Protein AF-A0AAN7VGV0-F1 (afdb_monomer_lite)

pLDDT: mean 78.46, std 22.69, range [28.05, 97.81]

InterPro domains:
  IPR004279 Perilipin [PF03036] (17-165)

Structure (mmCIF, N/CA/C/O backbone):
data_AF-A0AAN7VGV0-F1
#
_entry.id   AF-A0AAN7VGV0-F1
#
loop_
_atom_site.group_PDB
_atom_site.id
_atom_site.type_symbol
_atom_site.label_atom_id
_atom_site.label_alt_id
_atom_site.label_comp_id
_atom_site.label_asym_id
_atom_site.label_entity_id
_atom_site.label_seq_id
_atom_site.pdbx_PDB_ins_code
_atom_site.Cartn_x
_atom_site.Cartn_y
_atom_site.Cartn_z
_atom_site.occupancy
_atom_site.B_iso_or_equiv
_atom_site.auth_seq_id
_atom_site.auth_comp_id
_atom_site.auth_asym_id
_atom_site.auth_atom_id
_atom_site.pdbx_PDB_model_num
ATOM 1 N N . MET A 1 1 ? -33.207 11.985 0.589 1.00 35.56 1 MET A N 1
ATOM 2 C CA . MET A 1 1 ? -32.739 12.384 1.934 1.00 35.56 1 MET A CA 1
ATOM 3 C C . MET A 1 1 ? -31.250 12.626 1.833 1.00 35.56 1 MET A C 1
ATOM 5 O O . MET A 1 1 ? -30.602 11.900 1.091 1.00 35.56 1 MET A O 1
ATOM 9 N N . SER A 1 2 ? -30.759 13.700 2.443 1.00 29.42 2 SER A N 1
ATOM 10 C CA . SER A 1 2 ? -29.389 14.186 2.244 1.00 29.42 2 SER A CA 1
ATOM 11 C C . SER A 1 2 ? -28.350 13.210 2.789 1.00 29.42 2 SER A C 1
ATOM 13 O O . SER A 1 2 ? -28.625 12.519 3.768 1.00 29.42 2 SER A O 1
ATOM 15 N N . LEU A 1 3 ? -27.162 13.187 2.176 1.00 37.38 3 LEU A N 1
ATOM 16 C CA . LEU A 1 3 ? -26.010 12.500 2.750 1.00 37.38 3 LEU A CA 1
ATOM 17 C C . LEU A 1 3 ? -25.703 13.118 4.115 1.00 37.38 3 LEU A C 1
ATOM 19 O O . LEU A 1 3 ? -25.356 14.295 4.192 1.00 37.38 3 LEU A O 1
ATOM 23 N N . SER A 1 4 ? -25.829 12.323 5.174 1.00 37.31 4 SER A N 1
ATOM 24 C CA . SER A 1 4 ? -25.249 12.667 6.465 1.00 37.31 4 SER A CA 1
ATOM 25 C C . SER A 1 4 ? -23.736 12.570 6.337 1.00 37.31 4 SER A C 1
ATOM 27 O O . SER A 1 4 ? -23.209 11.508 6.005 1.00 37.31 4 SER A O 1
ATOM 29 N N . GLU A 1 5 ? -23.047 13.673 6.607 1.00 29.91 5 GLU A N 1
ATOM 30 C CA . GLU A 1 5 ? -21.602 13.689 6.804 1.00 29.91 5 GLU A CA 1
ATOM 31 C C . GLU A 1 5 ? -21.189 12.558 7.758 1.00 29.91 5 GLU A C 1
ATOM 33 O O . GLU A 1 5 ? -21.685 12.483 8.887 1.00 29.91 5 GLU A O 1
ATOM 38 N N . VAL A 1 6 ? -20.226 11.722 7.350 1.00 37.22 6 VAL A N 1
ATOM 39 C CA . VAL A 1 6 ? -19.399 10.973 8.309 1.00 37.22 6 VAL A CA 1
ATOM 40 C C . VAL A 1 6 ? -18.469 11.992 8.957 1.00 37.22 6 VAL A C 1
ATOM 42 O O . VAL A 1 6 ? -17.300 12.146 8.612 1.00 37.22 6 VAL A O 1
ATOM 45 N N . ASN A 1 7 ? -19.062 12.770 9.854 1.00 29.69 7 ASN A N 1
ATOM 46 C CA . ASN A 1 7 ? -18.394 13.777 10.642 1.00 29.69 7 ASN A CA 1
ATOM 47 C C . ASN A 1 7 ? -17.463 13.065 11.632 1.00 29.69 7 ASN A C 1
ATOM 49 O O . ASN A 1 7 ? -17.918 12.480 12.619 1.00 29.69 7 ASN A O 1
ATOM 53 N N . GLN A 1 8 ? -16.157 13.136 11.372 1.00 39.00 8 GLN A N 1
ATOM 54 C CA . GLN A 1 8 ? -15.101 12.547 12.202 1.00 39.00 8 GLN A CA 1
ATOM 55 C C . GLN A 1 8 ? -14.971 13.210 13.594 1.00 39.00 8 GLN A C 1
ATOM 57 O O . GLN A 1 8 ? -14.111 12.831 14.382 1.00 39.00 8 GLN A O 1
ATOM 62 N N . ASN A 1 9 ? -15.855 14.152 13.950 1.00 34.84 9 ASN A N 1
ATOM 63 C CA . ASN A 1 9 ? -15.815 14.904 15.207 1.00 34.84 9 ASN A CA 1
ATOM 64 C C . ASN A 1 9 ? -16.654 14.270 16.338 1.00 34.84 9 ASN A C 1
ATOM 66 O O . ASN A 1 9 ? -17.030 14.962 17.285 1.00 34.84 9 ASN A O 1
ATOM 70 N N . THR A 1 10 ? -16.961 12.970 16.274 1.00 31.81 10 THR A N 1
ATOM 71 C CA . THR A 1 10 ? -17.494 12.241 17.438 1.00 31.81 10 THR A CA 1
ATOM 72 C C . THR A 1 10 ? -16.333 11.649 18.223 1.00 31.81 10 THR A C 1
ATOM 74 O O . THR A 1 10 ? -15.599 10.818 17.702 1.00 31.81 10 THR A O 1
ATOM 77 N N . THR A 1 11 ? -16.173 12.048 19.486 1.00 42.00 11 THR A N 1
ATOM 78 C CA . THR A 1 11 ? -15.143 11.508 20.383 1.00 42.00 11 THR A CA 1
ATOM 79 C C . THR A 1 11 ? -15.695 10.348 21.227 1.00 42.00 11 THR A C 1
ATOM 81 O O . THR A 1 11 ? -16.389 10.603 22.211 1.00 42.00 11 THR A O 1
ATOM 84 N N . PRO A 1 12 ? -15.348 9.077 20.953 1.00 38.25 12 PRO A N 1
ATOM 85 C CA . PRO A 1 12 ? -15.427 8.006 21.935 1.00 38.25 12 PRO A CA 1
ATOM 86 C C . PRO A 1 12 ? -14.040 7.842 22.570 1.00 38.25 12 PRO A C 1
ATOM 88 O O . PRO A 1 12 ? -13.272 6.954 22.206 1.00 38.25 12 PRO A O 1
ATOM 91 N N . ASN A 1 13 ? -13.708 8.716 23.527 1.00 41.62 13 ASN A N 1
ATOM 92 C CA . ASN A 1 13 ? -12.406 8.751 24.220 1.00 41.62 13 ASN A CA 1
ATOM 93 C C . ASN A 1 13 ? -12.263 7.605 25.255 1.00 41.62 13 ASN A C 1
ATOM 95 O O . ASN A 1 13 ? -11.911 7.814 26.414 1.00 41.62 13 ASN A O 1
ATOM 99 N N . ALA A 1 14 ? -12.688 6.405 24.856 1.00 48.06 14 ALA A N 1
ATOM 100 C CA . ALA A 1 14 ? -12.998 5.271 25.723 1.00 48.06 14 ALA A CA 1
ATOM 101 C C . ALA A 1 14 ? -12.822 3.900 25.021 1.00 48.06 14 ALA A C 1
ATOM 103 O O . ALA A 1 14 ? -13.213 2.860 25.550 1.00 48.06 14 ALA A O 1
ATOM 104 N N . LEU A 1 15 ? -12.226 3.895 23.826 1.00 57.00 15 LEU A N 1
ATOM 105 C CA . LEU A 1 15 ? -11.359 2.812 23.366 1.00 57.00 15 LEU A CA 1
ATOM 106 C C . LEU A 1 15 ? -9.922 3.335 23.436 1.00 57.00 15 LEU A C 1
ATOM 108 O O . LEU A 1 15 ? -9.691 4.525 23.219 1.00 57.00 15 LEU A O 1
ATOM 112 N N . ALA A 1 16 ? -8.957 2.457 23.706 1.00 65.25 16 ALA A N 1
ATOM 113 C CA . ALA A 1 16 ? -7.544 2.788 23.582 1.00 65.25 16 ALA A CA 1
ATOM 114 C C . ALA A 1 16 ? -7.244 3.079 22.103 1.00 65.25 16 ALA A C 1
ATOM 116 O O . ALA A 1 16 ? -7.069 2.153 21.312 1.00 65.25 16 ALA A O 1
ATOM 117 N N . GLN A 1 17 ? -7.253 4.360 21.724 1.00 76.31 17 GLN A N 1
ATOM 118 C CA . GLN A 1 17 ? -6.916 4.768 20.367 1.00 76.31 17 GLN A CA 1
ATOM 119 C C . GLN A 1 17 ? -5.447 4.440 20.107 1.00 76.31 17 GLN A C 1
ATOM 121 O O . GLN A 1 17 ? -4.561 4.890 20.832 1.00 76.31 17 GLN A O 1
ATOM 126 N N . MET A 1 18 ? -5.232 3.596 19.103 1.00 89.25 18 MET A N 1
ATOM 127 C CA . MET A 1 18 ? -3.922 3.124 18.680 1.00 89.25 18 MET A CA 1
ATOM 128 C C . MET A 1 18 ? -3.395 4.053 17.589 1.00 89.25 18 MET A C 1
ATOM 130 O O . MET A 1 18 ? -3.970 4.107 16.499 1.00 89.25 18 MET A O 1
ATOM 134 N N . GLU A 1 19 ? -2.302 4.759 17.874 1.00 92.12 19 GLU A N 1
ATOM 135 C CA . GLU A 1 19 ? -1.630 5.648 16.919 1.00 92.12 19 GLU A CA 1
ATOM 136 C C . GLU A 1 19 ? -1.207 4.871 15.664 1.00 92.12 19 GLU A C 1
ATOM 138 O O . GLU A 1 19 ? -1.327 5.360 14.543 1.00 92.12 19 GLU A O 1
ATOM 143 N N . SER A 1 20 ? -0.785 3.616 15.834 1.00 93.81 20 SER A N 1
ATOM 144 C CA . SER A 1 20 ? -0.383 2.753 14.724 1.00 93.81 20 SER A CA 1
ATOM 145 C C . SER A 1 20 ? -1.522 2.441 13.755 1.00 93.81 20 SER A C 1
ATOM 147 O O . SER A 1 20 ? -1.278 2.339 12.555 1.00 93.81 20 SER A O 1
ATOM 149 N N . VAL A 1 21 ? -2.762 2.317 14.243 1.00 93.56 21 VAL A N 1
ATOM 150 C CA . VAL A 1 21 ? -3.943 2.064 13.403 1.00 93.56 21 VAL A CA 1
ATOM 151 C C . VAL A 1 21 ? -4.325 3.325 12.635 1.00 93.56 21 VAL A C 1
ATOM 153 O O . VAL A 1 21 ? -4.579 3.246 11.433 1.00 93.56 21 VAL A O 1
ATOM 156 N N . ASP A 1 22 ? -4.298 4.482 13.301 1.00 92.69 22 ASP A N 1
ATOM 157 C CA . ASP A 1 22 ? -4.524 5.780 12.662 1.00 92.69 22 ASP A CA 1
ATOM 158 C C . ASP A 1 22 ? -3.494 6.025 11.545 1.00 92.69 22 ASP A C 1
ATOM 160 O O . ASP A 1 22 ? -3.866 6.174 10.377 1.00 92.69 22 ASP A O 1
ATOM 164 N N . ARG A 1 23 ? -2.195 5.921 11.854 1.00 94.44 23 ARG A N 1
ATOM 165 C CA . ARG A 1 23 ? -1.111 6.065 10.870 1.00 94.44 23 ARG A CA 1
ATOM 166 C C . ARG A 1 23 ? -1.197 5.056 9.726 1.00 94.44 23 ARG A C 1
ATOM 168 O O . ARG A 1 23 ? -0.954 5.418 8.578 1.00 94.44 23 ARG A O 1
ATOM 175 N N . PHE A 1 24 ? -1.536 3.798 10.016 1.00 93.88 24 PHE A N 1
ATOM 176 C CA . PHE A 1 24 ? -1.681 2.764 8.990 1.00 93.88 24 PHE A CA 1
ATOM 177 C C . PHE A 1 24 ? -2.860 3.050 8.051 1.00 93.88 24 PHE A C 1
ATOM 179 O O . PHE A 1 24 ? -2.744 2.819 6.848 1.00 93.88 24 PHE A O 1
ATOM 186 N N . SER A 1 25 ? -3.967 3.595 8.567 1.00 93.25 25 SER A N 1
ATOM 187 C CA . SER A 1 25 ? -5.123 3.981 7.748 1.00 93.25 25 SER A CA 1
ATOM 188 C C . SER A 1 25 ? -4.819 5.135 6.783 1.00 93.25 25 SER A C 1
ATOM 190 O O . SER A 1 25 ? -5.339 5.139 5.671 1.00 93.25 25 SER A O 1
ATOM 192 N N . HIS A 1 26 ? -3.904 6.037 7.161 1.00 93.00 26 HIS A N 1
ATOM 193 C CA . HIS A 1 26 ? -3.418 7.151 6.337 1.00 93.00 26 HIS A CA 1
ATOM 194 C C . HIS A 1 26 ? -2.372 6.755 5.271 1.00 93.00 26 HIS A C 1
ATOM 196 O O . HIS A 1 26 ? -1.885 7.617 4.537 1.00 93.00 26 HIS A O 1
ATOM 202 N N . ILE A 1 27 ? -1.997 5.474 5.143 1.00 95.38 27 ILE A N 1
ATOM 203 C CA . ILE A 1 27 ? -1.198 5.021 3.994 1.00 95.38 27 ILE A CA 1
ATOM 204 C C . ILE A 1 27 ? -2.083 5.088 2.737 1.00 95.38 27 ILE A C 1
ATOM 206 O O . ILE A 1 27 ? -3.097 4.390 2.703 1.00 95.38 27 ILE A O 1
ATOM 210 N N . PRO A 1 28 ? -1.704 5.809 1.658 1.00 94.00 28 PRO A N 1
ATOM 211 C CA . PRO A 1 28 ? -2.586 6.021 0.502 1.00 94.00 28 PRO A CA 1
ATOM 212 C C . PRO A 1 28 ? -3.108 4.737 -0.158 1.00 94.00 28 PRO A C 1
ATOM 214 O O . PRO A 1 28 ? -4.226 4.697 -0.667 1.00 94.00 28 PRO A O 1
ATOM 217 N N . ALA A 1 29 ? -2.313 3.662 -0.146 1.00 93.94 29 ALA A N 1
ATOM 218 C CA . ALA A 1 29 ? -2.736 2.352 -0.638 1.00 93.94 29 ALA A CA 1
ATOM 219 C C . ALA A 1 29 ? -3.785 1.678 0.271 1.00 93.94 29 ALA A C 1
ATOM 221 O O . ALA A 1 29 ? -4.692 1.007 -0.225 1.00 93.94 29 ALA A O 1
ATOM 222 N N . VAL A 1 30 ? -3.672 1.858 1.591 1.00 95.69 30 VAL A N 1
ATOM 223 C CA . VAL A 1 30 ? -4.613 1.327 2.587 1.00 95.69 30 VAL A CA 1
ATOM 224 C C . VAL A 1 30 ? -5.911 2.122 2.537 1.00 95.69 30 VAL A C 1
ATOM 226 O O . VAL A 1 30 ? -6.966 1.513 2.387 1.00 95.69 30 VAL A O 1
ATOM 229 N N . GLU A 1 31 ? -5.836 3.454 2.558 1.00 94.62 31 GLU A N 1
ATOM 230 C CA . GLU A 1 31 ? -6.984 4.363 2.462 1.00 94.62 31 GLU A CA 1
ATOM 231 C C . GLU A 1 31 ? -7.862 4.037 1.240 1.00 94.62 31 GLU A C 1
ATOM 233 O O . GLU A 1 31 ? -9.061 3.781 1.373 1.00 94.62 31 GLU A O 1
ATOM 238 N N . GLN A 1 32 ? -7.250 3.930 0.053 1.00 93.94 32 GLN A N 1
ATOM 239 C CA . GLN A 1 32 ? -7.952 3.557 -1.181 1.00 93.94 32 GLN A CA 1
ATOM 240 C C . GLN A 1 32 ? -8.552 2.148 -1.108 1.00 93.94 32 GLN A C 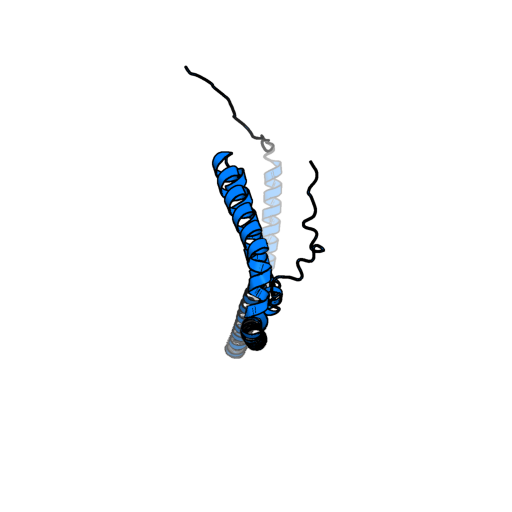1
ATOM 242 O O . GLN A 1 32 ? -9.680 1.933 -1.553 1.00 93.94 32 GLN A O 1
ATOM 247 N N . THR A 1 33 ? -7.836 1.183 -0.524 1.00 94.75 33 THR A N 1
ATOM 248 C CA . THR A 1 33 ? -8.340 -0.192 -0.369 1.00 94.75 33 THR A CA 1
ATOM 249 C C . THR A 1 33 ? -9.548 -0.237 0.567 1.00 94.75 33 THR A C 1
ATOM 251 O O . THR A 1 33 ? -10.535 -0.898 0.248 1.00 94.75 33 THR A O 1
ATOM 254 N N . VAL A 1 34 ? -9.512 0.501 1.681 1.00 95.88 34 VAL A N 1
ATOM 255 C CA . VAL A 1 34 ? -10.638 0.642 2.615 1.00 95.88 34 VAL A CA 1
ATOM 256 C C . VAL A 1 34 ? -11.821 1.319 1.923 1.00 95.88 34 VAL A C 1
ATOM 258 O O . VAL A 1 34 ? -12.931 0.800 1.987 1.00 95.88 34 VAL A O 1
ATOM 261 N N . GLN A 1 35 ? -11.605 2.413 1.188 1.00 95.19 35 GLN A N 1
ATOM 262 C CA . GLN A 1 35 ? -12.668 3.105 0.452 1.00 95.19 35 GLN A CA 1
ATOM 263 C C . GLN A 1 35 ? -13.341 2.200 -0.598 1.00 95.19 35 GLN A C 1
ATOM 265 O O . GLN A 1 35 ? -14.571 2.174 -0.706 1.00 95.19 35 GLN A O 1
ATOM 270 N N . VAL A 1 36 ? -12.554 1.430 -1.357 1.00 96.88 36 VAL A N 1
ATOM 271 C CA . VAL A 1 36 ? -13.063 0.466 -2.345 1.00 96.88 36 VAL A CA 1
ATOM 272 C C . VAL A 1 36 ? -13.812 -0.678 -1.659 1.00 96.88 36 VAL A C 1
ATOM 274 O O . VAL A 1 36 ? -14.914 -1.017 -2.093 1.00 96.88 36 VAL A O 1
ATOM 277 N N . ALA A 1 37 ? -13.268 -1.233 -0.572 1.00 97.06 37 ALA A N 1
ATOM 278 C CA . ALA A 1 37 ? -13.917 -2.287 0.204 1.00 97.06 37 ALA A CA 1
ATOM 279 C C . ALA A 1 37 ? -15.268 -1.822 0.766 1.00 97.06 37 ALA A C 1
ATOM 281 O O . ALA A 1 37 ? -16.270 -2.499 0.547 1.00 97.06 37 ALA A O 1
ATOM 282 N N . THR A 1 38 ? -15.325 -0.636 1.381 1.00 96.06 38 THR A N 1
ATOM 283 C CA . THR A 1 38 ? -16.569 0.000 1.843 1.00 96.06 38 THR A CA 1
ATOM 284 C C . THR A 1 38 ? -17.548 0.197 0.686 1.00 96.06 38 THR A C 1
ATOM 286 O O . THR A 1 38 ? -18.702 -0.199 0.787 1.00 96.06 38 THR A O 1
ATOM 289 N N . THR A 1 39 ? -17.099 0.713 -0.462 1.00 97.12 39 THR A N 1
ATOM 290 C CA . THR A 1 39 ? -17.970 0.927 -1.636 1.00 97.12 39 THR A CA 1
ATOM 291 C C . THR A 1 39 ? -18.575 -0.376 -2.173 1.00 97.12 39 THR A C 1
ATOM 293 O O . THR A 1 39 ? -19.730 -0.399 -2.600 1.00 97.12 39 THR A O 1
ATOM 296 N N . ILE A 1 40 ? -17.806 -1.469 -2.188 1.00 97.81 40 ILE A N 1
ATOM 297 C CA . ILE A 1 40 ? -18.292 -2.795 -2.598 1.00 97.81 40 ILE A CA 1
ATOM 298 C C . ILE A 1 40 ? -19.239 -3.363 -1.536 1.00 97.81 40 ILE A C 1
ATOM 300 O O . ILE A 1 40 ? -20.287 -3.903 -1.881 1.00 97.81 40 ILE A O 1
ATOM 304 N N . TYR A 1 41 ? -18.896 -3.210 -0.259 1.00 96.81 41 TYR A N 1
ATOM 305 C CA . TYR A 1 41 ? -19.695 -3.675 0.866 1.00 96.81 41 TYR A CA 1
ATOM 306 C C . TYR A 1 41 ? -21.073 -2.998 0.918 1.00 96.81 41 TYR A C 1
ATOM 308 O O . TYR A 1 41 ? -22.075 -3.706 0.966 1.00 96.81 41 TYR A O 1
ATOM 316 N N . GLU A 1 42 ? -21.152 -1.669 0.792 1.00 96.44 42 GLU A N 1
ATOM 317 C CA . GLU A 1 42 ? -22.431 -0.943 0.732 1.00 96.44 42 GLU A CA 1
ATOM 318 C C . GLU A 1 42 ? -23.295 -1.431 -0.446 1.00 96.44 42 GLU A C 1
ATOM 320 O O . GLU A 1 42 ? -24.478 -1.710 -0.271 1.00 96.44 42 GLU A O 1
ATOM 325 N N . LYS A 1 43 ? -22.700 -1.670 -1.627 1.00 97.19 43 LYS A N 1
ATOM 326 C CA . LYS A 1 43 ? -23.419 -2.253 -2.779 1.00 97.19 43 LYS A CA 1
ATOM 327 C C . LYS A 1 43 ? -23.957 -3.664 -2.517 1.00 97.19 43 LYS A C 1
ATOM 329 O O . LYS A 1 43 ? -25.010 -4.010 -3.045 1.00 97.19 43 LYS A O 1
ATOM 334 N N . VAL A 1 44 ? -23.239 -4.489 -1.752 1.00 96.25 44 VAL A N 1
ATOM 335 C CA . VAL A 1 44 ? -23.688 -5.839 -1.360 1.00 96.25 44 VAL A CA 1
ATOM 336 C C . VAL A 1 44 ? -24.781 -5.761 -0.292 1.00 96.25 44 VAL A C 1
ATOM 338 O O . VAL A 1 44 ? -25.749 -6.520 -0.350 1.00 96.25 44 VAL A O 1
ATOM 341 N N . LYS A 1 45 ? -24.660 -4.821 0.651 1.00 95.81 45 LYS A N 1
ATOM 342 C CA . LYS A 1 45 ? -25.660 -4.543 1.683 1.00 95.81 45 LYS A CA 1
ATOM 343 C C . LYS A 1 45 ? -26.988 -4.133 1.055 1.00 95.81 45 LYS A C 1
ATOM 345 O O . LYS A 1 45 ? -27.978 -4.846 1.224 1.00 95.81 45 LYS A O 1
ATOM 350 N N . ASP A 1 46 ? -26.970 -3.091 0.230 1.00 95.25 46 ASP A N 1
ATOM 351 C CA . ASP A 1 46 ? -28.151 -2.506 -0.413 1.00 95.25 46 ASP A CA 1
ATOM 352 C C . ASP A 1 46 ? -28.753 -3.358 -1.545 1.00 95.25 46 ASP A C 1
ATOM 354 O O . ASP A 1 46 ? -29.817 -3.019 -2.067 1.00 95.25 46 ASP A O 1
ATOM 358 N N . TYR A 1 47 ? -28.120 -4.474 -1.929 1.00 94.12 47 TYR A N 1
ATOM 359 C CA . TYR A 1 47 ? -28.577 -5.305 -3.046 1.00 94.12 47 TYR A CA 1
ATOM 360 C C . TYR A 1 47 ? -30.013 -5.821 -2.852 1.00 94.12 47 TYR A C 1
ATOM 362 O O . TYR A 1 47 ? -30.841 -5.713 -3.759 1.00 94.12 47 TYR A O 1
ATOM 370 N N . HIS A 1 48 ? -30.333 -6.355 -1.666 1.00 95.19 48 HIS A N 1
ATOM 371 C CA . HIS A 1 48 ? -31.656 -6.875 -1.307 1.00 95.19 48 HIS A CA 1
ATOM 372 C C . HIS A 1 48 ? -32.025 -6.569 0.156 1.00 95.19 48 HIS A C 1
ATOM 374 O O . HIS A 1 48 ? -31.174 -6.426 1.029 1.00 95.19 48 HIS A O 1
ATOM 380 N N . TYR A 1 49 ? -33.328 -6.545 0.464 1.00 96.81 49 TYR A N 1
ATOM 381 C CA . TYR A 1 49 ? -33.824 -6.242 1.816 1.00 96.81 49 TYR A CA 1
ATOM 382 C C . TYR A 1 49 ? -33.249 -7.165 2.908 1.00 96.81 49 TYR A C 1
ATOM 384 O O . TYR A 1 49 ? -32.886 -6.696 3.985 1.00 96.81 49 TYR A O 1
ATOM 392 N N . VAL A 1 50 ? -33.133 -8.469 2.627 1.00 97.25 50 VAL A N 1
ATOM 393 C CA . VAL A 1 50 ? -32.611 -9.451 3.594 1.00 97.25 50 VAL A CA 1
ATOM 394 C C . VAL A 1 50 ? -31.113 -9.255 3.840 1.00 97.25 50 VAL A C 1
ATOM 396 O O . VAL A 1 50 ? -30.691 -9.295 4.993 1.00 97.25 50 VAL A O 1
ATOM 399 N N . THR A 1 51 ? -30.313 -8.996 2.795 1.00 95.88 51 THR A N 1
ATOM 400 C CA . THR A 1 51 ? -28.868 -8.748 2.950 1.00 95.88 51 THR A CA 1
ATOM 401 C C . THR A 1 51 ? -28.622 -7.473 3.741 1.00 95.88 51 THR A C 1
ATOM 403 O O . THR A 1 51 ? -27.830 -7.504 4.681 1.00 95.88 51 THR A O 1
ATOM 406 N N . ASN A 1 52 ? -29.369 -6.405 3.442 1.00 96.88 52 ASN A N 1
ATOM 407 C CA . ASN A 1 52 ? -29.327 -5.159 4.197 1.00 96.88 52 ASN A CA 1
ATOM 408 C C . ASN A 1 52 ? -29.652 -5.400 5.678 1.00 96.88 52 ASN A C 1
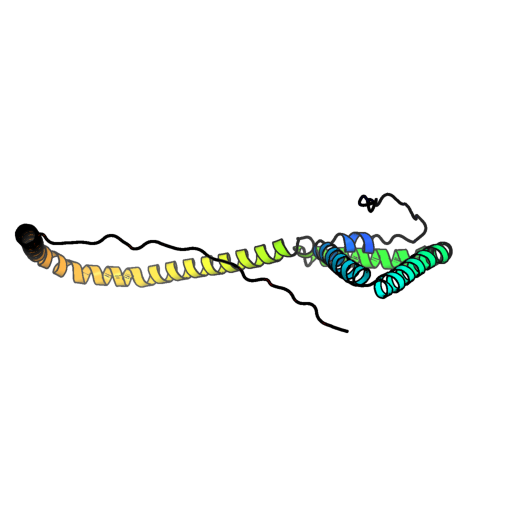ATOM 410 O O . ASN A 1 52 ? -28.838 -5.118 6.552 1.00 96.88 52 ASN A O 1
ATOM 414 N N . TRP A 1 53 ? -30.801 -6.021 5.970 1.00 97.06 53 TRP A N 1
ATOM 415 C CA . TRP A 1 53 ? -31.225 -6.287 7.345 1.00 97.06 53 TRP A CA 1
ATOM 416 C C . TRP A 1 53 ? -30.206 -7.123 8.135 1.00 97.06 53 TRP A C 1
ATOM 418 O O . TRP A 1 53 ? -29.885 -6.781 9.276 1.00 97.06 53 TRP A O 1
ATOM 428 N N . THR A 1 54 ? -29.663 -8.194 7.546 1.00 97.56 54 THR A N 1
ATOM 429 C CA . THR A 1 54 ? -28.660 -9.040 8.211 1.00 97.56 54 THR A CA 1
ATOM 430 C C . THR A 1 54 ? -27.355 -8.286 8.465 1.00 97.56 54 THR A C 1
ATOM 432 O O . THR A 1 54 ? -26.826 -8.354 9.576 1.00 97.56 54 THR A O 1
ATOM 435 N N . LEU A 1 55 ? -26.849 -7.544 7.477 1.00 97.12 55 LEU A N 1
ATOM 436 C CA . LEU A 1 55 ? -25.577 -6.828 7.586 1.00 97.12 55 LEU A CA 1
ATOM 437 C C . LEU A 1 55 ? -25.679 -5.611 8.519 1.00 97.12 55 LEU A C 1
ATOM 439 O O . LEU A 1 55 ? -24.860 -5.492 9.426 1.00 97.12 55 LEU A O 1
ATOM 443 N N . SER A 1 56 ? -26.737 -4.798 8.439 1.00 96.19 56 SER A N 1
ATOM 444 C CA . SER A 1 56 ? -26.983 -3.716 9.409 1.00 96.19 56 SER A CA 1
ATOM 445 C C . SER A 1 56 ? -27.198 -4.226 10.839 1.00 96.19 56 SER A C 1
ATOM 447 O O . SER A 1 56 ? -26.812 -3.563 11.805 1.00 96.19 56 SER A O 1
ATOM 449 N N . THR A 1 57 ? -27.778 -5.419 11.015 1.00 97.62 57 THR A N 1
ATOM 450 C CA . THR A 1 57 ? -27.884 -6.056 12.341 1.00 97.62 57 THR A CA 1
ATOM 451 C C . THR A 1 57 ? -26.506 -6.476 12.868 1.00 97.62 57 THR A C 1
ATOM 453 O O . THR A 1 57 ? -26.226 -6.302 14.058 1.00 97.62 57 THR A O 1
ATOM 456 N N . ALA A 1 58 ? -25.620 -6.975 12.000 1.00 96.81 58 ALA A N 1
ATOM 457 C CA . ALA A 1 58 ? -24.239 -7.295 12.354 1.00 96.81 58 ALA A CA 1
ATOM 458 C C . ALA A 1 58 ? -23.430 -6.030 12.709 1.00 96.81 58 ALA A C 1
ATOM 460 O O . ALA A 1 58 ? -22.841 -5.986 13.788 1.00 96.81 58 ALA A O 1
ATOM 461 N N . GLU A 1 59 ? -23.488 -4.977 11.883 1.00 93.94 59 GLU A N 1
ATOM 462 C CA . GLU A 1 59 ? -22.911 -3.646 12.161 1.00 93.94 59 GLU A CA 1
ATOM 463 C C . GLU A 1 59 ? -23.354 -3.119 13.535 1.00 93.94 59 GLU A C 1
ATOM 465 O O . GLU A 1 59 ? -22.529 -2.798 14.390 1.00 93.94 59 GLU A O 1
ATOM 470 N N . THR A 1 60 ? -24.667 -3.118 13.791 1.00 95.69 60 THR A N 1
ATOM 471 C CA . THR A 1 60 ? -25.252 -2.670 15.066 1.00 95.69 60 THR A CA 1
ATOM 472 C C . THR A 1 60 ? -24.759 -3.506 16.251 1.00 95.69 60 THR A C 1
ATOM 474 O O . THR A 1 60 ? -24.593 -2.989 17.357 1.00 95.69 60 THR A O 1
ATOM 477 N N . THR A 1 61 ? -24.521 -4.804 16.049 1.00 96.50 61 THR A N 1
ATOM 478 C CA . THR A 1 61 ? -24.008 -5.696 17.097 1.00 96.50 61 THR A CA 1
ATOM 479 C C . THR A 1 61 ? -22.544 -5.394 17.417 1.00 96.50 61 THR A C 1
ATOM 481 O O . THR A 1 61 ? -22.185 -5.355 18.592 1.00 96.50 61 THR A O 1
ATOM 484 N N . VAL A 1 62 ? -21.717 -5.108 16.405 1.00 94.94 62 VAL A N 1
ATOM 485 C CA . VAL A 1 62 ? -20.322 -4.670 16.594 1.00 94.94 62 VAL A CA 1
ATOM 486 C C . VAL A 1 62 ? -20.267 -3.324 17.321 1.00 94.94 62 VAL A C 1
ATOM 488 O O . VAL A 1 62 ? -19.540 -3.199 18.305 1.00 94.94 62 VAL A O 1
ATOM 491 N N . GLN A 1 63 ? -21.091 -2.353 16.916 1.00 92.38 63 GLN A N 1
ATOM 492 C CA . GLN A 1 63 ? -21.168 -1.039 17.563 1.00 92.38 63 GLN A CA 1
ATOM 493 C C . GLN A 1 63 ? -21.542 -1.146 19.054 1.00 92.38 63 GLN A C 1
ATOM 495 O O . GLN A 1 63 ? -20.885 -0.560 19.913 1.00 92.38 63 GLN A O 1
ATOM 500 N N . LYS A 1 64 ? -22.528 -1.987 19.393 1.00 93.69 64 LYS A N 1
ATOM 501 C CA . LYS A 1 64 ? -22.896 -2.263 20.793 1.00 93.69 64 LYS A CA 1
ATOM 502 C C . LYS A 1 64 ? -21.811 -3.020 21.560 1.00 93.69 64 LYS A C 1
ATOM 504 O O . LYS A 1 64 ? -21.609 -2.763 22.744 1.00 93.69 64 LYS A O 1
ATOM 509 N N . ALA A 1 65 ? -21.107 -3.950 20.915 1.00 91.00 65 ALA A N 1
ATOM 510 C CA . ALA A 1 65 ? -19.996 -4.662 21.541 1.00 91.00 65 ALA A CA 1
ATOM 511 C C . ALA A 1 65 ? -18.850 -3.704 21.909 1.00 91.00 65 ALA A C 1
ATOM 513 O O . ALA A 1 65 ? -18.291 -3.830 22.998 1.00 91.00 65 ALA A O 1
ATOM 514 N N . ILE A 1 66 ? -18.563 -2.709 21.059 1.00 88.62 66 ILE A N 1
ATOM 515 C CA . ILE A 1 66 ? -17.614 -1.626 21.351 1.00 88.62 66 ILE A CA 1
ATOM 516 C C . ILE A 1 66 ? -18.029 -0.884 22.630 1.00 88.62 66 ILE A C 1
ATOM 518 O O . ILE A 1 66 ? -17.254 -0.863 23.586 1.00 88.62 66 ILE A O 1
ATOM 522 N N . GLU A 1 67 ? -19.264 -0.377 22.692 1.00 86.50 67 GLU A N 1
ATOM 523 C CA . GLU A 1 67 ? -19.804 0.366 23.846 1.00 86.50 67 GLU A CA 1
ATOM 524 C C . GLU A 1 67 ? -19.749 -0.437 25.159 1.00 86.50 67 GLU A C 1
ATOM 526 O O . GLU A 1 67 ? -19.395 0.097 26.210 1.00 86.50 67 GLU A O 1
ATOM 531 N N . ILE A 1 68 ? -20.049 -1.739 25.104 1.00 88.69 68 ILE A N 1
ATOM 532 C CA . ILE A 1 68 ? -19.987 -2.641 26.266 1.00 88.69 68 ILE A CA 1
ATOM 533 C C . ILE A 1 68 ? -18.530 -2.953 26.664 1.00 88.69 68 ILE A C 1
ATOM 535 O O . ILE A 1 68 ? -18.243 -3.165 27.843 1.00 88.69 68 ILE A O 1
ATOM 539 N N . SER A 1 69 ? -17.599 -2.976 25.704 1.00 85.19 69 SER A N 1
ATOM 540 C CA . SER A 1 69 ? -16.182 -3.296 25.935 1.00 85.19 69 SER A CA 1
ATOM 541 C C . SER A 1 69 ? -15.353 -2.129 26.483 1.00 85.19 69 SER A C 1
ATOM 543 O O . SER A 1 69 ? -14.360 -2.371 27.169 1.00 85.19 69 SER A O 1
ATOM 545 N N . THR A 1 70 ? -15.776 -0.881 26.251 1.00 80.62 70 THR A N 1
ATOM 546 C CA . THR A 1 70 ? -15.136 0.354 26.740 1.00 80.62 70 THR A CA 1
ATOM 547 C C . THR A 1 70 ? -14.544 0.270 28.162 1.00 80.62 70 THR A C 1
ATOM 549 O O . THR A 1 70 ? -13.342 0.503 28.311 1.00 80.62 70 THR A O 1
ATOM 552 N N . PRO A 1 71 ? -15.294 -0.102 29.223 1.00 81.44 71 PRO A N 1
ATOM 553 C CA . PRO A 1 71 ? -14.742 -0.154 30.581 1.00 81.44 71 PRO A CA 1
ATOM 554 C C . PRO A 1 71 ? -13.658 -1.229 30.774 1.00 81.44 71 PRO A C 1
ATOM 556 O O . PRO A 1 71 ? -12.840 -1.114 31.686 1.00 81.44 71 PRO A O 1
ATOM 559 N N . VAL A 1 72 ? -13.631 -2.266 29.930 1.00 83.88 72 VAL A N 1
ATOM 560 C CA . VAL A 1 72 ? -12.634 -3.347 29.974 1.00 83.88 72 VAL A CA 1
ATOM 561 C C . VAL A 1 72 ? -11.333 -2.921 29.295 1.00 83.88 72 VAL A C 1
ATOM 563 O O . VAL A 1 72 ? -10.256 -3.269 29.773 1.00 83.88 72 VAL A O 1
ATOM 566 N N . VAL A 1 73 ? -11.404 -2.129 28.222 1.00 83.50 73 VAL A N 1
ATOM 567 C CA . VAL A 1 73 ? -10.222 -1.689 27.458 1.00 83.50 73 VAL A CA 1
ATOM 568 C C . VAL A 1 73 ? -9.256 -0.862 28.315 1.00 83.50 73 VAL A C 1
ATOM 570 O O . VAL A 1 73 ? -8.044 -1.029 28.192 1.00 83.50 73 VAL A O 1
ATOM 573 N N . ASN A 1 74 ? -9.768 -0.092 29.280 1.00 79.06 74 ASN A N 1
ATOM 574 C CA . ASN A 1 74 ? -8.953 0.638 30.261 1.00 79.06 74 ASN A CA 1
ATOM 575 C C . ASN A 1 74 ? -8.053 -0.283 31.116 1.00 79.06 74 ASN A C 1
ATOM 577 O O . ASN A 1 74 ? -6.954 0.112 31.493 1.00 79.06 74 ASN A O 1
ATOM 581 N N . GLN A 1 75 ? -8.460 -1.532 31.386 1.00 87.00 75 GLN A N 1
ATOM 582 C CA . GLN A 1 75 ? -7.625 -2.505 32.116 1.00 87.00 75 GLN A CA 1
ATOM 583 C C . GLN A 1 75 ? -6.449 -3.025 31.269 1.00 87.00 75 GLN A C 1
ATOM 585 O O . GLN A 1 75 ? -5.448 -3.498 31.807 1.00 87.00 75 GLN A O 1
ATOM 590 N N . PHE A 1 76 ? -6.555 -2.933 29.940 1.00 87.88 76 PHE A N 1
ATOM 591 C CA . PHE A 1 76 ? -5.546 -3.392 28.983 1.00 87.88 76 PHE A CA 1
ATOM 592 C C . PHE A 1 76 ? -4.762 -2.248 28.326 1.00 87.88 76 PHE A C 1
ATOM 594 O O . PHE A 1 76 ? -3.896 -2.513 27.495 1.00 87.88 76 PHE A O 1
ATOM 601 N N . GLU A 1 77 ? -4.993 -0.994 28.725 1.00 85.31 77 GLU A N 1
ATOM 602 C CA . GLU A 1 77 ? -4.364 0.195 28.137 1.00 85.31 77 GLU A CA 1
ATOM 603 C C . GLU A 1 77 ? -2.825 0.103 28.120 1.00 85.31 77 GLU A C 1
ATOM 605 O O . GLU A 1 77 ? -2.193 0.389 27.105 1.00 85.31 77 GLU A O 1
ATOM 610 N N . GLY A 1 78 ? -2.210 -0.365 29.213 1.00 88.88 78 GLY A N 1
ATOM 611 C CA . GLY A 1 78 ? -0.756 -0.545 29.312 1.00 88.88 78 GLY A CA 1
ATOM 612 C C . GLY A 1 78 ? -0.187 -1.549 28.293 1.00 88.88 78 GLY A C 1
ATOM 613 O O . GLY A 1 78 ? 0.724 -1.196 27.541 1.00 88.88 78 GLY A O 1
ATOM 614 N N . PRO A 1 79 ? -0.692 -2.799 28.242 1.00 90.19 79 PRO A N 1
ATOM 615 C CA . PRO A 1 79 ? -0.375 -3.750 27.176 1.00 90.19 79 PRO A CA 1
ATOM 616 C C . PRO A 1 79 ? -0.651 -3.225 25.760 1.00 90.19 79 PRO A C 1
ATOM 618 O O . PRO A 1 79 ? 0.218 -3.364 24.901 1.00 90.19 79 PRO A O 1
ATOM 621 N N . ILE A 1 80 ? -1.803 -2.584 25.525 1.00 90.81 80 ILE A N 1
ATOM 622 C CA . ILE A 1 80 ? -2.177 -2.040 24.209 1.00 90.81 80 ILE A CA 1
ATOM 623 C C . ILE A 1 80 ? -1.164 -0.981 23.766 1.00 90.81 80 ILE A C 1
ATOM 625 O O . ILE A 1 80 ? -0.613 -1.108 22.679 1.00 90.81 80 ILE A O 1
ATOM 629 N N . LYS A 1 81 ? -0.806 -0.018 24.627 1.00 90.94 81 LYS A N 1
ATOM 630 C CA . LYS A 1 81 ? 0.205 1.014 24.327 1.00 90.94 81 LYS A CA 1
ATOM 631 C C . LYS A 1 81 ? 1.596 0.449 24.024 1.00 90.94 81 LYS A C 1
ATOM 633 O O . LYS A 1 81 ? 2.322 1.018 23.214 1.00 90.94 81 LYS A O 1
ATOM 638 N N . LYS A 1 82 ? 1.985 -0.679 24.635 1.00 93.88 82 LYS A N 1
ATOM 639 C CA . LYS A 1 82 ? 3.252 -1.359 24.295 1.00 93.88 82 LYS A CA 1
ATOM 640 C C . LYS A 1 82 ? 3.224 -1.979 22.899 1.00 93.88 82 LYS A C 1
ATOM 642 O O . LYS A 1 82 ? 4.231 -1.916 22.199 1.00 93.88 82 LYS A O 1
ATOM 647 N N . VAL A 1 83 ? 2.100 -2.581 22.511 1.00 95.12 83 VAL A N 1
ATOM 648 C CA . VAL A 1 83 ? 1.911 -3.123 21.157 1.00 95.12 83 VAL A CA 1
ATOM 649 C C . VAL A 1 83 ? 1.830 -1.984 20.141 1.00 95.12 83 VAL A C 1
ATOM 651 O O . VAL A 1 83 ? 2.503 -2.046 19.120 1.00 95.12 83 VAL A O 1
ATOM 654 N N . ASP A 1 84 ? 1.095 -0.920 20.455 1.00 94.38 84 ASP A N 1
ATOM 655 C CA . ASP A 1 84 ? 0.948 0.269 19.616 1.00 94.38 84 ASP A CA 1
ATOM 656 C C . ASP A 1 84 ? 2.301 0.933 19.311 1.00 94.38 84 ASP A C 1
ATOM 658 O O . ASP A 1 84 ? 2.659 1.099 18.150 1.00 94.38 84 ASP A O 1
ATOM 662 N N . GLY A 1 85 ? 3.132 1.178 20.332 1.00 94.94 85 GLY A N 1
ATOM 663 C CA . GLY A 1 85 ? 4.483 1.720 20.140 1.00 94.94 85 GLY A CA 1
ATOM 664 C C . GLY A 1 85 ? 5.417 0.807 19.329 1.00 94.94 85 GLY A C 1
ATOM 665 O O . GLY A 1 85 ? 6.256 1.298 18.568 1.00 94.94 85 GLY A O 1
ATOM 666 N N . LEU A 1 86 ? 5.262 -0.520 19.436 1.00 96.12 86 LEU A N 1
ATOM 667 C CA . LEU A 1 86 ? 5.987 -1.478 18.591 1.00 96.12 86 LEU A CA 1
ATOM 668 C C . LEU A 1 86 ? 5.506 -1.420 17.133 1.00 96.12 86 LEU A C 1
ATOM 670 O O . LEU A 1 86 ? 6.330 -1.480 16.222 1.00 96.12 86 LEU A O 1
ATOM 674 N N . LEU A 1 87 ? 4.198 -1.281 16.909 1.00 96.19 87 LEU A N 1
ATOM 675 C CA . LEU A 1 87 ? 3.615 -1.141 15.577 1.00 96.19 87 LEU A CA 1
ATOM 676 C C . LEU A 1 87 ? 4.014 0.193 14.929 1.00 96.19 87 LEU A C 1
ATOM 678 O O . LEU A 1 87 ? 4.442 0.169 13.779 1.00 96.19 87 LEU A O 1
ATOM 682 N N . CYS A 1 88 ? 3.996 1.315 15.659 1.00 95.38 88 CYS A N 1
ATOM 683 C CA . CYS A 1 88 ? 4.537 2.596 15.184 1.00 95.38 88 CYS A CA 1
ATOM 684 C C . CYS A 1 88 ? 6.019 2.476 14.802 1.00 95.38 88 CYS A C 1
ATOM 686 O O . CYS A 1 88 ? 6.395 2.863 13.700 1.00 95.38 88 CYS A O 1
ATOM 688 N N . SER A 1 89 ? 6.843 1.841 15.646 1.00 96.44 89 SER A N 1
ATOM 689 C CA . SER A 1 89 ? 8.268 1.605 15.348 1.00 96.44 89 SER A CA 1
ATOM 690 C C . SER A 1 89 ? 8.474 0.713 14.111 1.00 96.44 89 SER A C 1
ATOM 692 O O . SER A 1 89 ? 9.411 0.907 13.334 1.00 96.44 89 SER A O 1
ATOM 694 N N . GLY A 1 90 ? 7.603 -0.283 13.913 1.00 95.88 90 GLY A N 1
ATOM 695 C CA . GLY A 1 90 ? 7.592 -1.127 12.717 1.00 95.88 90 GLY A CA 1
ATOM 696 C C . GLY A 1 90 ? 7.171 -0.359 11.462 1.00 95.88 90 GLY A C 1
ATOM 697 O O . GLY A 1 90 ? 7.755 -0.556 10.395 1.00 95.88 90 GLY A O 1
ATOM 698 N N . LEU A 1 91 ? 6.210 0.555 11.596 1.00 95.44 91 LEU A N 1
ATOM 699 C CA . LEU A 1 91 ? 5.751 1.431 10.524 1.00 95.44 91 LEU A CA 1
ATOM 700 C C . LEU A 1 91 ? 6.851 2.419 10.112 1.00 95.44 91 LEU A C 1
ATOM 702 O O . LEU A 1 91 ? 7.159 2.513 8.927 1.00 95.44 91 LEU A O 1
ATOM 706 N N . ASP A 1 92 ? 7.537 3.039 11.078 1.00 95.94 92 ASP A N 1
ATOM 707 C CA . ASP A 1 92 ? 8.711 3.896 10.850 1.00 95.94 92 ASP A CA 1
ATOM 708 C C . ASP A 1 92 ? 9.817 3.157 10.079 1.00 95.94 92 ASP A C 1
ATOM 710 O O . ASP A 1 92 ? 10.442 3.710 9.169 1.00 95.94 92 ASP A O 1
ATOM 714 N N . TYR A 1 93 ? 10.052 1.881 10.409 1.00 96.81 93 TYR A N 1
ATOM 715 C CA . TYR A 1 93 ? 11.021 1.045 9.702 1.00 96.81 93 TYR A CA 1
ATOM 716 C C . TYR A 1 93 ? 10.610 0.797 8.243 1.00 96.81 93 TYR A C 1
ATOM 718 O O . TYR A 1 93 ? 11.441 0.934 7.341 1.00 96.81 93 TYR A O 1
ATOM 726 N N . VAL A 1 94 ? 9.339 0.463 7.989 1.00 96.00 94 VAL A N 1
ATOM 727 C CA . VAL A 1 94 ? 8.817 0.272 6.624 1.00 96.00 94 VAL A CA 1
ATOM 728 C C . VAL A 1 94 ? 8.880 1.577 5.832 1.00 96.00 94 VAL A C 1
ATOM 730 O O . VAL A 1 94 ? 9.377 1.572 4.709 1.00 96.00 94 VAL A O 1
ATOM 733 N N . GLU A 1 95 ? 8.476 2.701 6.423 1.00 93.38 95 GLU A N 1
ATOM 734 C CA . GLU A 1 95 ? 8.565 4.031 5.813 1.00 93.38 95 GLU A CA 1
ATOM 735 C C . GLU A 1 95 ? 10.009 4.430 5.462 1.00 93.38 95 GLU A C 1
ATOM 737 O O . GLU A 1 95 ? 10.240 5.040 4.418 1.00 93.38 95 GLU A O 1
ATOM 742 N N . GLN A 1 96 ? 10.992 4.068 6.299 1.00 95.69 96 GLN A N 1
ATOM 743 C CA . GLN A 1 96 ? 12.410 4.326 6.034 1.00 95.69 96 GLN A CA 1
ATOM 744 C C . GLN A 1 96 ? 12.979 3.420 4.928 1.00 95.69 96 GLN A C 1
ATOM 746 O O . GLN A 1 96 ? 13.810 3.867 4.136 1.00 95.69 96 GLN A O 1
ATOM 751 N N . LYS A 1 97 ? 12.596 2.136 4.888 1.00 96.44 97 LYS A N 1
ATOM 752 C CA . LYS A 1 97 ? 13.138 1.164 3.918 1.00 96.44 97 LYS A CA 1
ATOM 753 C C . LYS A 1 97 ? 12.419 1.174 2.572 1.00 96.44 97 LYS A C 1
ATOM 755 O O . LYS A 1 97 ? 13.036 0.842 1.564 1.00 96.44 97 LYS A O 1
ATOM 760 N N . VAL A 1 98 ? 11.142 1.545 2.553 1.00 94.69 98 VAL A N 1
ATOM 761 C CA . VAL A 1 98 ? 10.270 1.539 1.375 1.00 94.69 98 VAL A CA 1
ATOM 762 C C . VAL A 1 98 ? 9.486 2.861 1.335 1.00 94.69 98 VAL A C 1
ATOM 764 O O . VAL A 1 98 ? 8.278 2.874 1.567 1.00 94.69 98 VAL A O 1
ATOM 767 N N . PRO A 1 99 ? 10.136 3.999 1.013 1.00 92.00 99 PRO A N 1
ATOM 768 C CA . PRO A 1 99 ? 9.480 5.312 1.004 1.00 92.00 99 PRO A CA 1
ATOM 769 C C . PRO A 1 99 ? 8.308 5.403 0.011 1.00 92.00 99 PRO A C 1
ATOM 771 O O . PRO A 1 99 ? 7.418 6.232 0.187 1.00 92.00 99 PRO A O 1
ATOM 774 N N . ALA A 1 100 ? 8.255 4.506 -0.982 1.00 92.25 100 ALA A N 1
ATOM 775 C CA . ALA A 1 100 ? 7.125 4.349 -1.896 1.00 92.25 100 ALA A CA 1
ATOM 776 C C . ALA A 1 100 ? 5.786 4.056 -1.186 1.00 92.25 100 ALA A C 1
ATOM 778 O O . ALA A 1 100 ? 4.740 4.331 -1.761 1.00 92.25 100 ALA A O 1
ATOM 779 N N . VAL A 1 101 ? 5.790 3.571 0.067 1.00 93.50 101 VAL A N 1
ATOM 780 C CA . VAL A 1 101 ? 4.562 3.376 0.864 1.00 93.50 101 VAL A CA 1
ATOM 781 C C . VAL A 1 101 ? 3.801 4.686 1.119 1.00 93.50 101 VAL A C 1
ATOM 783 O O . VAL A 1 101 ? 2.594 4.663 1.332 1.00 93.50 101 VAL A O 1
ATOM 786 N N . LYS A 1 102 ? 4.485 5.839 1.060 1.00 92.19 102 LYS A N 1
ATOM 787 C CA . LYS A 1 102 ? 3.884 7.173 1.238 1.00 92.19 102 LYS A CA 1
ATOM 788 C C . LYS A 1 102 ? 3.278 7.751 -0.041 1.00 92.19 102 LYS A C 1
ATOM 790 O O . LYS A 1 102 ? 2.686 8.825 0.002 1.00 92.19 102 LYS A O 1
ATOM 795 N N . LEU A 1 103 ? 3.461 7.084 -1.179 1.00 93.56 103 LEU A N 1
ATOM 796 C CA . LEU A 1 103 ? 2.979 7.550 -2.473 1.00 93.56 103 LEU A CA 1
ATOM 797 C C . LEU A 1 103 ? 1.633 6.887 -2.813 1.00 93.56 103 LEU A C 1
ATOM 799 O O . LEU A 1 103 ? 1.435 5.707 -2.511 1.00 93.56 103 LEU A O 1
ATOM 803 N N . PRO A 1 104 ? 0.709 7.596 -3.486 1.00 93.44 104 PRO A N 1
ATOM 804 C CA . PRO A 1 104 ? -0.479 6.978 -4.065 1.00 93.44 104 PRO A CA 1
ATOM 805 C C . PRO A 1 104 ? -0.105 5.825 -5.019 1.00 93.44 104 PRO A C 1
ATOM 807 O O . PRO A 1 104 ? 0.832 5.981 -5.805 1.00 93.44 104 PRO A O 1
ATOM 810 N N . PRO A 1 105 ? -0.846 4.698 -5.042 1.00 91.25 105 PRO A N 1
ATOM 811 C CA . PRO A 1 105 ? -0.541 3.554 -5.912 1.00 91.25 105 PRO A CA 1
ATOM 812 C C . PRO A 1 105 ? -0.361 3.903 -7.397 1.00 91.25 105 PRO A C 1
ATOM 814 O O . PRO A 1 105 ? 0.529 3.368 -8.057 1.00 91.25 105 PRO A O 1
ATOM 817 N N . GLY A 1 106 ? -1.168 4.836 -7.918 1.00 92.44 106 GLY A N 1
ATOM 818 C CA . GLY A 1 106 ? -1.051 5.317 -9.299 1.00 92.44 106 GLY A CA 1
ATOM 819 C C . GLY A 1 106 ? 0.252 6.074 -9.580 1.00 92.44 106 GLY A C 1
ATOM 820 O O . GLY A 1 106 ? 0.814 5.931 -10.663 1.00 92.44 106 GLY A O 1
ATOM 821 N N . GLU A 1 107 ? 0.772 6.811 -8.595 1.00 92.62 107 GLU A N 1
ATOM 822 C CA . GLU A 1 107 ? 2.032 7.554 -8.707 1.00 92.62 107 GLU A CA 1
ATOM 823 C C . GLU A 1 107 ? 3.236 6.602 -8.687 1.00 92.62 107 GLU A C 1
ATOM 825 O O . GLU A 1 107 ? 4.134 6.729 -9.515 1.00 92.62 107 GLU A O 1
ATOM 830 N N . VAL A 1 108 ? 3.225 5.576 -7.823 1.00 93.38 108 VAL A N 1
ATOM 831 C CA . VAL A 1 108 ? 4.265 4.526 -7.822 1.00 93.38 108 VAL A CA 1
ATOM 832 C C . VAL A 1 108 ? 4.313 3.798 -9.167 1.00 93.38 108 VAL A C 1
ATOM 834 O O . VAL A 1 108 ? 5.392 3.588 -9.726 1.00 93.38 108 VAL A O 1
ATOM 837 N N . LEU A 1 109 ? 3.147 3.439 -9.715 1.00 93.62 109 LEU A N 1
ATOM 838 C CA . LEU A 1 109 ? 3.048 2.787 -11.021 1.00 93.62 109 LEU A CA 1
ATOM 839 C C . LEU A 1 109 ? 3.569 3.693 -12.148 1.00 93.62 109 LEU A C 1
ATOM 841 O O . LEU A 1 109 ? 4.321 3.230 -13.008 1.00 93.62 109 LEU A O 1
ATOM 845 N N . PHE A 1 110 ? 3.209 4.980 -12.123 1.00 93.38 110 PHE A N 1
ATOM 846 C CA . PHE A 1 110 ? 3.680 5.967 -13.090 1.00 93.38 110 PHE A CA 1
ATOM 847 C C . PHE A 1 110 ? 5.201 6.151 -13.025 1.00 93.38 110 PHE A C 1
ATOM 849 O O . PHE A 1 110 ? 5.858 6.041 -14.059 1.00 93.38 110 PHE A O 1
ATOM 856 N N . GLN A 1 111 ? 5.775 6.337 -11.831 1.00 92.06 111 GLN A N 1
ATOM 857 C CA . GLN A 1 111 ? 7.223 6.479 -11.640 1.00 92.06 111 GLN A CA 1
ATOM 858 C C . GLN A 1 111 ? 7.996 5.234 -12.084 1.00 92.06 111 GLN A C 1
ATOM 860 O O . GLN A 1 111 ? 9.050 5.358 -12.709 1.00 92.06 111 GLN A O 1
ATOM 865 N N . MET A 1 112 ? 7.482 4.028 -11.814 1.00 90.19 112 MET A N 1
ATOM 866 C CA . MET A 1 112 ? 8.107 2.788 -12.283 1.00 90.19 112 MET A CA 1
ATOM 867 C C . MET A 1 112 ? 8.094 2.702 -13.816 1.00 90.19 112 MET A C 1
ATOM 869 O O . MET A 1 112 ? 9.104 2.342 -14.426 1.00 90.19 112 MET A O 1
ATOM 873 N N . TYR A 1 113 ? 6.973 3.064 -14.446 1.00 93.56 113 TYR A N 1
ATOM 874 C CA . TYR A 1 113 ? 6.833 3.080 -15.900 1.00 93.56 113 TYR A CA 1
ATOM 875 C C . TYR A 1 113 ? 7.763 4.106 -16.564 1.00 93.56 113 TYR A C 1
ATOM 877 O O . TYR A 1 113 ? 8.510 3.748 -17.478 1.00 93.56 113 TYR A O 1
ATOM 885 N N . THR A 1 114 ? 7.771 5.359 -16.094 1.00 92.00 114 THR A N 1
ATOM 886 C CA . THR A 1 114 ? 8.632 6.418 -16.647 1.00 92.00 114 THR A CA 1
ATOM 887 C C . THR A 1 114 ? 10.105 6.096 -16.449 1.00 92.00 114 THR A C 1
ATOM 889 O O . THR A 1 114 ? 10.831 6.057 -17.438 1.00 92.00 114 THR A O 1
ATOM 892 N N . SER A 1 115 ? 10.524 5.725 -15.235 1.00 91.88 115 SER A N 1
ATOM 893 C CA . SER A 1 115 ? 11.916 5.352 -14.937 1.00 91.88 115 SER A CA 1
ATOM 894 C C . SER A 1 115 ? 12.409 4.196 -15.810 1.00 91.88 115 SER A C 1
ATOM 896 O O . SER A 1 115 ? 13.532 4.234 -16.308 1.00 91.88 115 SER A O 1
ATOM 898 N N . THR A 1 116 ? 11.569 3.182 -16.051 1.00 92.69 116 THR A N 1
ATOM 899 C CA . THR A 1 116 ? 11.924 2.050 -16.926 1.00 92.69 116 THR A CA 1
ATOM 900 C C . THR A 1 116 ? 12.058 2.493 -18.382 1.00 92.69 116 THR A C 1
ATOM 902 O O . THR A 1 116 ? 13.043 2.167 -19.043 1.00 92.69 116 THR A O 1
ATOM 905 N N . LYS A 1 117 ? 11.088 3.265 -18.885 1.00 93.50 117 LYS A N 1
ATOM 906 C CA . LYS A 1 117 ? 11.082 3.790 -20.257 1.00 93.50 117 LYS A CA 1
ATOM 907 C C . LYS A 1 117 ? 12.281 4.718 -20.502 1.00 93.50 117 LYS A C 1
ATOM 909 O O . LYS A 1 117 ? 12.939 4.598 -21.533 1.00 93.50 117 LYS A O 1
ATOM 914 N N . ASP A 1 118 ? 12.595 5.597 -19.555 1.00 93.00 118 ASP A N 1
ATOM 915 C CA . ASP A 1 118 ? 13.707 6.543 -19.653 1.00 93.00 118 ASP A CA 1
ATOM 916 C C . ASP A 1 118 ? 15.065 5.826 -19.531 1.00 93.00 118 ASP A C 1
ATOM 918 O O . ASP A 1 118 ? 15.959 6.110 -20.325 1.00 93.00 118 ASP A O 1
ATOM 922 N N . TYR A 1 119 ? 15.202 4.816 -18.658 1.00 91.94 119 TYR A N 1
ATOM 923 C CA . TYR A 1 119 ? 16.391 3.950 -18.596 1.00 91.94 119 TYR A CA 1
ATOM 924 C C . TYR A 1 119 ? 16.642 3.206 -19.916 1.00 91.94 119 TYR A C 1
ATOM 926 O O . TYR A 1 119 ? 17.771 3.168 -20.409 1.00 91.94 119 TYR A O 1
ATOM 934 N N . VAL A 1 120 ? 15.596 2.625 -20.515 1.00 93.75 120 VAL A N 1
ATOM 935 C CA . VAL A 1 120 ? 15.705 1.958 -21.823 1.00 93.75 120 VAL A CA 1
ATOM 936 C C . VAL A 1 120 ? 16.092 2.962 -22.908 1.00 93.75 120 VAL A C 1
ATOM 938 O O . VAL A 1 120 ? 16.966 2.659 -23.716 1.00 93.75 120 VAL A O 1
ATOM 941 N N . ASN A 1 121 ? 15.511 4.165 -22.905 1.00 92.88 121 ASN A N 1
ATOM 942 C CA . ASN A 1 121 ? 15.829 5.213 -23.873 1.00 92.88 121 ASN A CA 1
ATOM 943 C C . ASN A 1 121 ? 17.280 5.723 -23.743 1.00 92.88 121 ASN A C 1
ATOM 945 O O . ASN A 1 121 ? 17.968 5.852 -24.751 1.00 92.88 121 ASN A O 1
ATOM 949 N N . GLU A 1 122 ? 17.776 5.926 -22.519 1.00 91.69 122 GLU A N 1
ATOM 950 C CA . GLU A 1 122 ? 19.186 6.218 -22.207 1.00 91.69 122 GLU A CA 1
ATOM 951 C C . GLU A 1 122 ? 20.126 5.142 -22.775 1.00 91.69 122 GLU A C 1
ATOM 953 O O . GLU A 1 122 ? 21.063 5.443 -23.520 1.00 91.69 122 GLU A O 1
ATOM 958 N N . LYS A 1 123 ? 19.857 3.862 -22.475 1.00 89.88 123 LYS A N 1
ATOM 959 C CA . LYS A 1 123 ? 20.678 2.742 -22.964 1.00 89.88 123 LYS A CA 1
ATOM 960 C C . LYS A 1 123 ? 20.612 2.586 -24.480 1.00 89.88 123 LYS A C 1
ATOM 962 O O . LYS A 1 123 ? 21.629 2.276 -25.095 1.00 89.88 123 LYS A O 1
ATOM 967 N N . PHE A 1 124 ? 19.453 2.828 -25.083 1.00 93.44 124 PHE A N 1
ATOM 968 C CA . PHE A 1 124 ? 19.262 2.787 -26.529 1.00 93.44 124 PHE A CA 1
ATOM 969 C C . PHE A 1 124 ? 19.997 3.934 -27.236 1.00 93.44 124 PHE A C 1
ATOM 971 O O . PHE A 1 124 ? 20.693 3.698 -28.222 1.00 93.44 124 PHE A O 1
ATOM 978 N N . HIS A 1 125 ? 19.930 5.153 -26.696 1.00 93.00 125 HIS A N 1
ATOM 979 C CA . HIS A 1 125 ? 20.680 6.301 -27.201 1.00 93.00 125 HIS A CA 1
ATOM 980 C C . HIS A 1 125 ? 22.196 6.067 -27.120 1.00 93.00 125 HIS A C 1
ATOM 982 O O . HIS A 1 125 ? 22.898 6.251 -28.115 1.00 93.00 125 HIS A O 1
ATOM 988 N N . LEU A 1 126 ? 22.692 5.568 -25.980 1.00 90.31 126 LEU A N 1
ATOM 989 C CA . LEU A 1 126 ? 24.097 5.189 -25.805 1.00 90.31 126 LEU A CA 1
ATOM 990 C C . LEU A 1 126 ? 24.528 4.091 -26.792 1.00 90.31 126 LEU A C 1
ATOM 992 O O . LEU A 1 126 ? 25.615 4.173 -27.366 1.00 90.31 126 LEU A O 1
ATOM 996 N N . ALA A 1 127 ? 23.682 3.083 -27.029 1.00 90.88 127 ALA A N 1
ATOM 997 C CA . ALA A 1 127 ? 23.949 2.031 -28.008 1.00 90.88 127 ALA A CA 1
ATOM 998 C C . ALA A 1 127 ? 24.013 2.578 -29.446 1.00 90.88 127 ALA A C 1
ATOM 1000 O O . ALA A 1 127 ? 24.913 2.200 -30.192 1.00 90.88 127 ALA A O 1
ATOM 1001 N N . ILE A 1 128 ? 23.120 3.503 -29.822 1.00 92.44 128 ILE A N 1
ATOM 1002 C CA . ILE A 1 128 ? 23.147 4.171 -31.135 1.00 92.44 128 ILE A CA 1
ATOM 1003 C C . ILE A 1 128 ? 24.400 5.034 -31.298 1.00 92.44 128 ILE A C 1
ATOM 1005 O O . ILE A 1 128 ? 25.026 4.975 -32.354 1.00 92.44 128 ILE A O 1
ATOM 1009 N N . GLN A 1 129 ? 24.781 5.820 -30.285 1.00 91.94 129 GLN A N 1
ATOM 1010 C CA . GLN A 1 129 ? 26.004 6.627 -30.340 1.00 91.94 129 GLN A CA 1
ATOM 1011 C C . GLN A 1 129 ? 27.243 5.735 -30.470 1.00 91.94 129 GLN A C 1
ATOM 1013 O O . GLN A 1 129 ? 28.013 5.911 -31.404 1.00 91.94 129 GLN A O 1
ATOM 1018 N N . THR A 1 130 ? 27.358 4.696 -29.638 1.00 90.94 130 THR A N 1
ATOM 1019 C CA . THR A 1 130 ? 28.471 3.732 -29.708 1.00 90.94 130 THR A CA 1
ATOM 1020 C C . THR A 1 130 ? 28.540 3.041 -31.075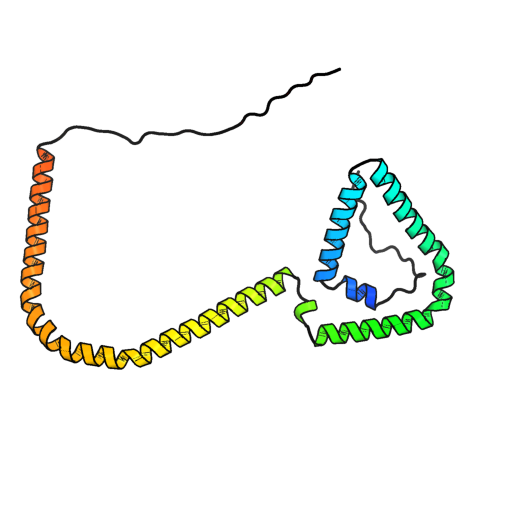 1.00 90.94 130 THR A C 1
ATOM 1022 O O . THR A 1 130 ? 29.618 2.895 -31.645 1.00 90.94 130 THR A O 1
ATOM 1025 N N . ALA A 1 131 ? 27.394 2.630 -31.630 1.00 90.19 131 ALA A N 1
ATOM 1026 C CA . ALA A 1 131 ? 27.334 2.029 -32.959 1.00 90.19 131 ALA A CA 1
ATOM 1027 C C . ALA A 1 131 ? 27.748 3.022 -34.054 1.00 90.19 131 ALA A C 1
ATOM 1029 O O . ALA A 1 131 ? 28.497 2.641 -34.951 1.00 90.19 131 ALA A O 1
ATOM 1030 N N . ARG A 1 132 ? 27.316 4.291 -33.967 1.00 92.50 132 ARG A N 1
ATOM 1031 C CA . ARG A 1 132 ? 27.759 5.357 -34.876 1.00 92.50 132 ARG A CA 1
ATOM 1032 C C . ARG A 1 132 ? 29.268 5.539 -34.790 1.00 92.50 132 ARG A C 1
ATOM 1034 O O . ARG A 1 132 ? 29.917 5.402 -35.814 1.00 92.50 132 ARG A O 1
ATOM 1041 N N . ASP A 1 133 ? 29.825 5.755 -33.603 1.00 92.75 133 ASP A N 1
ATOM 1042 C CA . ASP A 1 133 ? 31.254 6.038 -33.415 1.00 92.75 133 ASP A CA 1
ATOM 1043 C C . ASP A 1 133 ? 32.156 4.891 -33.914 1.00 92.75 133 ASP A C 1
ATOM 1045 O O . ASP A 1 133 ? 33.253 5.133 -34.416 1.00 92.75 133 ASP A O 1
ATOM 1049 N N . VAL A 1 134 ? 31.686 3.638 -33.841 1.00 92.31 134 VAL A N 1
ATOM 1050 C CA . VAL A 1 134 ? 32.383 2.468 -34.410 1.00 92.31 134 VAL A CA 1
ATOM 1051 C C . VAL A 1 134 ? 32.236 2.378 -35.936 1.00 92.31 134 VAL A C 1
ATOM 1053 O O . VAL A 1 134 ? 33.166 1.933 -36.609 1.00 92.31 134 VAL A O 1
ATOM 1056 N N . MET A 1 135 ? 31.096 2.785 -36.505 1.00 91.12 135 MET A N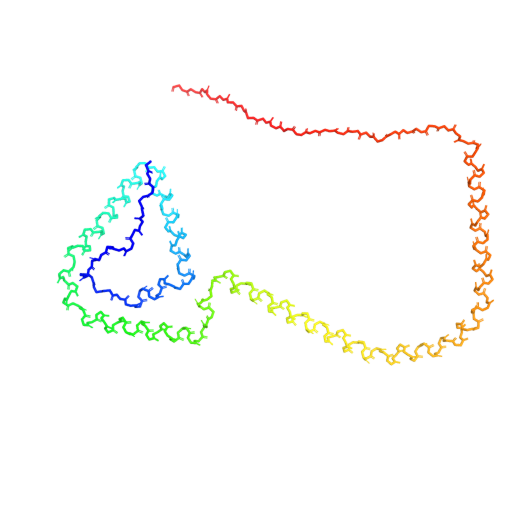 1
ATOM 1057 C CA . MET A 1 135 ? 30.851 2.708 -37.953 1.00 91.12 135 MET A CA 1
ATOM 1058 C C . MET A 1 135 ? 31.358 3.935 -38.728 1.00 91.12 135 MET A C 1
ATOM 1060 O O . MET A 1 135 ? 31.717 3.800 -39.896 1.00 91.12 135 MET A O 1
ATOM 1064 N N . GLU A 1 136 ? 31.435 5.107 -38.093 1.00 94.56 136 GLU A N 1
ATOM 1065 C CA . GLU A 1 136 ? 31.841 6.392 -38.681 1.00 94.56 136 GLU A CA 1
ATOM 1066 C C . GLU A 1 136 ? 33.179 6.296 -39.450 1.00 94.56 136 GLU A C 1
ATOM 1068 O O . GLU A 1 136 ? 33.215 6.720 -40.609 1.00 94.56 136 GLU A O 1
ATOM 1073 N N . PRO A 1 137 ? 34.256 5.663 -38.925 1.00 90.50 137 PRO A N 1
ATOM 1074 C CA . PRO A 1 137 ? 35.522 5.548 -39.654 1.00 90.50 137 PRO A CA 1
ATOM 1075 C C . PRO A 1 137 ? 35.411 4.653 -40.895 1.00 90.50 137 PRO A C 1
ATOM 1077 O O . PRO A 1 137 ? 36.038 4.929 -41.917 1.00 90.50 137 PRO A O 1
ATOM 1080 N N . ALA A 1 138 ? 34.595 3.594 -40.833 1.00 88.94 138 ALA A N 1
ATOM 1081 C CA . ALA A 1 138 ? 34.358 2.701 -41.965 1.00 88.94 138 ALA A CA 1
ATOM 1082 C C . ALA A 1 138 ? 33.520 3.386 -43.060 1.00 88.94 138 ALA A C 1
ATOM 1084 O O . ALA A 1 138 ? 33.810 3.231 -44.246 1.00 88.94 138 ALA A O 1
ATOM 1085 N N . VAL A 1 139 ? 32.530 4.195 -42.666 1.00 91.12 139 VAL A N 1
ATOM 1086 C CA . VAL A 1 139 ? 31.729 5.021 -43.583 1.00 91.12 139 VAL A CA 1
ATOM 1087 C C . VAL A 1 139 ? 32.598 6.093 -44.249 1.00 91.12 139 VAL A C 1
ATOM 1089 O O . VAL A 1 139 ? 32.559 6.224 -45.471 1.00 91.12 139 VAL A O 1
ATOM 1092 N N . GLN A 1 140 ? 33.438 6.808 -43.494 1.00 90.06 140 GLN A N 1
ATOM 1093 C CA . GLN A 1 140 ? 34.356 7.809 -44.053 1.00 90.06 140 GLN A CA 1
ATOM 1094 C C . GLN A 1 140 ? 35.398 7.188 -45.000 1.00 90.06 140 GLN A C 1
ATOM 1096 O O . GLN A 1 140 ? 35.673 7.752 -46.061 1.00 90.06 140 GLN A O 1
ATOM 1101 N N . ALA A 1 141 ? 35.938 6.009 -44.672 1.00 89.44 141 ALA A N 1
ATOM 1102 C CA . ALA A 1 141 ? 36.844 5.281 -45.560 1.00 89.44 141 ALA A CA 1
ATOM 1103 C C . ALA A 1 141 ? 36.156 4.861 -46.873 1.00 89.44 141 ALA A C 1
ATOM 1105 O O . ALA A 1 141 ? 36.726 5.035 -47.951 1.00 89.44 141 ALA A O 1
ATOM 1106 N N . ALA A 1 142 ? 34.914 4.367 -46.805 1.00 87.00 142 ALA A N 1
ATOM 1107 C CA . ALA A 1 142 ? 34.128 4.026 -47.990 1.00 87.00 142 ALA A CA 1
ATOM 1108 C C . ALA A 1 142 ? 33.808 5.261 -48.855 1.00 87.00 142 ALA A C 1
ATOM 1110 O O . ALA A 1 142 ? 33.912 5.194 -50.082 1.00 87.00 142 ALA A O 1
ATOM 1111 N N . LEU A 1 143 ? 33.480 6.400 -48.232 1.00 89.81 143 LEU A N 1
ATOM 1112 C CA . LEU A 1 143 ? 33.234 7.662 -48.934 1.00 89.81 143 LEU A CA 1
ATOM 1113 C C . LEU A 1 143 ? 34.467 8.139 -49.713 1.00 89.81 143 LEU A C 1
ATOM 1115 O O . LEU A 1 143 ? 34.328 8.450 -50.891 1.00 89.81 143 LEU A O 1
ATOM 1119 N N . GLN A 1 144 ? 35.670 8.113 -49.125 1.00 86.56 144 GLN A N 1
ATOM 1120 C CA . GLN A 1 144 ? 36.889 8.541 -49.832 1.00 86.56 144 GLN A CA 1
ATOM 1121 C C . GLN A 1 144 ? 37.253 7.654 -51.034 1.00 86.56 144 GLN A C 1
ATOM 1123 O O . GLN A 1 144 ? 37.809 8.148 -52.014 1.00 86.56 144 GLN A O 1
ATOM 1128 N N . VAL A 1 145 ? 36.927 6.358 -50.996 1.00 86.69 145 VAL A N 1
ATOM 1129 C CA . VAL A 1 145 ? 37.121 5.452 -52.146 1.00 86.69 145 VAL A CA 1
ATOM 1130 C C . VAL A 1 145 ? 36.085 5.716 -53.248 1.00 86.69 145 VAL A C 1
ATOM 1132 O O . VAL A 1 145 ? 36.389 5.565 -54.431 1.00 86.69 145 VAL A O 1
ATOM 1135 N N . MET A 1 146 ? 34.871 6.131 -52.878 1.00 82.19 146 MET A N 1
ATOM 1136 C CA . MET A 1 146 ? 33.757 6.344 -53.805 1.00 82.19 146 MET A CA 1
ATOM 1137 C C . MET A 1 146 ? 33.710 7.764 -54.401 1.00 82.19 146 MET A C 1
ATOM 1139 O O . MET A 1 146 ? 33.310 7.925 -55.554 1.00 82.19 146 MET A O 1
ATOM 1143 N N . GLU A 1 147 ? 34.153 8.792 -53.671 1.00 88.06 147 GLU A N 1
ATOM 1144 C CA . GLU A 1 147 ? 34.151 10.200 -54.103 1.00 88.06 147 GLU A CA 1
ATOM 1145 C C . GLU A 1 147 ? 34.795 10.454 -55.481 1.00 88.06 147 GLU A C 1
ATOM 1147 O O . GLU A 1 147 ? 34.194 11.182 -56.274 1.00 88.06 147 GLU A O 1
ATOM 1152 N N . PRO A 1 148 ? 35.964 9.871 -55.827 1.00 83.75 148 PRO A N 1
ATOM 1153 C CA . PRO A 1 148 ? 36.566 10.053 -57.149 1.00 83.75 148 PRO A CA 1
ATOM 1154 C C . PRO A 1 148 ? 35.687 9.517 -58.286 1.00 83.75 148 PRO A C 1
ATOM 1156 O O . PRO A 1 148 ? 35.620 10.126 -59.352 1.00 83.75 148 PRO A O 1
ATOM 1159 N N . ALA A 1 149 ? 34.984 8.404 -58.055 1.00 78.75 149 ALA A N 1
ATOM 1160 C CA . ALA A 1 149 ? 34.060 7.826 -59.027 1.00 78.75 149 ALA A CA 1
ATOM 1161 C C . ALA A 1 149 ? 32.772 8.657 -59.149 1.00 78.75 149 ALA A C 1
ATOM 1163 O O . ALA A 1 149 ? 32.277 8.856 -60.256 1.00 78.75 149 ALA A O 1
ATOM 1164 N N . VAL A 1 150 ? 32.265 9.197 -58.034 1.00 81.75 150 VAL A N 1
ATOM 1165 C CA . VAL A 1 150 ? 31.090 10.087 -58.017 1.00 81.75 150 VAL A CA 1
ATOM 1166 C C . VAL A 1 150 ? 31.382 11.399 -58.750 1.00 81.75 150 VAL A C 1
ATOM 1168 O O . VAL A 1 150 ? 30.621 11.762 -59.643 1.00 81.75 150 VAL A O 1
ATOM 1171 N N . LYS A 1 151 ? 32.517 12.055 -58.475 1.00 81.25 151 LYS A N 1
ATOM 1172 C CA . LYS A 1 151 ? 32.934 13.297 -59.160 1.00 81.25 151 LYS A CA 1
ATOM 1173 C C . LYS A 1 151 ? 33.184 13.112 -60.659 1.00 81.25 151 LYS A C 1
ATOM 1175 O O . LYS A 1 151 ? 32.977 14.036 -61.439 1.00 81.25 151 LYS A O 1
ATOM 1180 N N . LEU A 1 152 ? 33.606 11.918 -61.081 1.00 81.31 152 LEU A N 1
ATOM 1181 C CA . LEU A 1 152 ? 33.733 11.573 -62.500 1.00 81.31 152 LEU A CA 1
ATOM 1182 C C . LEU A 1 152 ? 32.368 11.293 -63.161 1.00 81.31 152 LEU A C 1
ATOM 1184 O O . LEU A 1 152 ? 32.216 11.517 -64.361 1.00 81.31 152 LEU A O 1
ATOM 1188 N N . ALA A 1 153 ? 31.371 10.846 -62.391 1.00 76.19 153 ALA A N 1
ATOM 1189 C CA . ALA A 1 153 ? 30.011 10.598 -62.865 1.00 76.19 153 ALA A CA 1
ATOM 1190 C C . ALA A 1 153 ? 29.111 11.854 -62.869 1.00 76.19 153 ALA A C 1
ATOM 1192 O O . ALA A 1 153 ? 28.257 11.961 -63.747 1.00 76.19 153 ALA A O 1
ATOM 1193 N N . GLU A 1 154 ? 29.306 12.819 -61.960 1.00 79.81 154 GLU A N 1
ATOM 1194 C CA . GLU A 1 154 ? 28.552 14.091 -61.892 1.00 79.81 154 GLU A CA 1
ATOM 1195 C C . GLU A 1 154 ? 28.321 14.780 -63.258 1.00 79.81 154 GLU A C 1
ATOM 1197 O O . GLU A 1 154 ? 27.160 15.015 -63.607 1.00 79.81 154 GLU A O 1
ATOM 1202 N N . PRO A 1 155 ? 29.346 15.050 -64.098 1.00 78.19 155 PRO A N 1
ATOM 1203 C CA . PRO A 1 155 ? 29.144 15.716 -65.390 1.00 78.19 155 PRO A CA 1
ATOM 1204 C C . PRO A 1 155 ? 28.376 14.873 -66.424 1.00 78.19 155 PRO A C 1
ATOM 1206 O O . PRO A 1 155 ? 27.976 15.403 -67.458 1.00 78.19 155 PRO A O 1
ATOM 1209 N N . LEU A 1 156 ? 28.163 13.577 -66.168 1.00 72.81 156 LEU A N 1
ATOM 1210 C CA . LEU A 1 156 ? 27.337 12.686 -66.991 1.00 72.81 156 LEU A CA 1
ATOM 1211 C C . LEU A 1 156 ? 25.902 12.574 -66.450 1.00 72.81 156 LEU A C 1
ATOM 1213 O O . LEU A 1 156 ? 24.966 12.376 -67.224 1.00 72.81 156 LEU A O 1
ATOM 1217 N N . VAL A 1 157 ? 25.719 12.738 -65.135 1.00 78.50 157 VAL A N 1
ATOM 1218 C CA . VAL A 1 157 ? 24.407 12.719 -64.471 1.00 78.50 157 VAL A CA 1
ATOM 1219 C C . VAL A 1 157 ? 23.618 13.994 -64.767 1.00 78.50 157 VAL A C 1
ATOM 1221 O O . VAL A 1 157 ? 22.437 13.893 -65.090 1.00 78.50 157 VAL A O 1
ATOM 1224 N N . GLN A 1 158 ? 24.243 15.174 -64.737 1.00 83.62 158 GLN A N 1
ATOM 1225 C CA . GLN A 1 158 ? 23.542 16.446 -64.972 1.00 83.62 158 GLN A CA 1
ATOM 1226 C C . GLN A 1 158 ? 22.823 16.502 -66.334 1.00 83.62 158 GLN A C 1
ATOM 1228 O O . GLN A 1 158 ? 21.604 16.675 -66.339 1.00 83.62 158 GLN A O 1
ATOM 1233 N N . PRO A 1 159 ? 23.486 16.233 -67.480 1.00 83.25 159 PRO A N 1
ATOM 1234 C CA . PRO A 1 159 ? 22.818 16.214 -68.783 1.00 83.25 159 PRO A CA 1
ATOM 1235 C C . PRO A 1 159 ? 21.705 15.163 -68.878 1.00 83.25 159 PRO A C 1
ATOM 1237 O O . PRO A 1 159 ? 20.703 15.383 -69.560 1.00 83.25 159 PRO A O 1
ATOM 1240 N N . ALA A 1 160 ? 21.855 14.024 -68.193 1.00 72.38 160 ALA A N 1
ATOM 1241 C CA . ALA A 1 160 ? 20.830 12.985 -68.140 1.00 72.38 160 ALA A CA 1
ATOM 1242 C C . ALA A 1 160 ? 19.608 13.426 -67.315 1.00 72.38 160 ALA A C 1
ATOM 1244 O O . ALA A 1 160 ? 18.478 13.191 -67.739 1.00 72.38 160 ALA A O 1
ATOM 1245 N N . MET A 1 161 ? 19.820 14.116 -66.190 1.00 78.06 161 MET A N 1
ATOM 1246 C CA . MET A 1 161 ? 18.761 14.693 -65.356 1.00 78.06 161 MET A CA 1
ATOM 1247 C C . MET A 1 161 ? 18.043 15.850 -66.059 1.00 78.06 161 MET A C 1
ATOM 1249 O O . MET A 1 161 ? 16.815 15.888 -66.051 1.00 78.06 161 MET A O 1
ATOM 1253 N N . ASP A 1 162 ? 18.772 16.733 -66.744 1.00 83.06 162 ASP A N 1
ATOM 1254 C CA . ASP A 1 162 ? 18.188 17.813 -67.548 1.00 83.06 162 ASP A CA 1
ATOM 1255 C C . ASP A 1 162 ? 17.366 17.251 -68.717 1.00 83.06 162 ASP A C 1
ATOM 1257 O O . ASP A 1 162 ? 16.241 17.690 -68.967 1.00 83.06 162 ASP A O 1
ATOM 1261 N N . THR A 1 163 ? 17.873 16.210 -69.388 1.00 80.50 163 THR A N 1
ATOM 1262 C CA . THR A 1 163 ? 17.139 15.502 -70.450 1.00 80.50 163 THR A CA 1
ATOM 1263 C C . THR A 1 163 ? 15.905 14.785 -69.897 1.00 80.50 163 THR A C 1
ATOM 1265 O O . THR A 1 163 ? 14.846 14.831 -70.522 1.00 80.50 163 THR A O 1
ATOM 1268 N N . ALA A 1 164 ? 15.989 14.170 -68.713 1.00 80.00 164 ALA A N 1
ATOM 1269 C CA . ALA A 1 164 ? 14.852 13.535 -68.048 1.00 80.00 164 ALA A CA 1
ATOM 1270 C C . ALA A 1 164 ? 13.787 14.558 -67.613 1.00 80.00 164 ALA A C 1
ATOM 1272 O O . ALA A 1 164 ? 12.598 14.318 -67.817 1.00 80.00 164 ALA A O 1
ATOM 1273 N N . CYS A 1 165 ? 14.187 15.723 -67.097 1.00 82.06 165 CYS A N 1
ATOM 1274 C CA . CYS A 1 165 ? 13.286 16.835 -66.784 1.00 82.06 165 CYS A CA 1
ATOM 1275 C C . CYS A 1 165 ? 12.635 17.427 -68.045 1.00 82.06 165 CYS A C 1
ATOM 1277 O O . CYS A 1 165 ? 11.428 17.670 -68.053 1.00 82.06 165 CYS A O 1
ATOM 1279 N N . ALA A 1 166 ? 13.387 17.595 -69.136 1.00 82.06 166 ALA A N 1
ATOM 1280 C CA . ALA A 1 166 ? 12.851 18.055 -70.417 1.00 82.06 166 ALA A CA 1
ATOM 1281 C C . ALA A 1 166 ? 11.882 17.035 -71.046 1.00 82.06 166 ALA A C 1
ATOM 1283 O O . ALA A 1 166 ? 10.840 17.416 -71.584 1.00 82.06 166 ALA A O 1
ATOM 1284 N N . LEU A 1 167 ? 12.183 15.735 -70.941 1.00 80.88 167 LEU A N 1
ATOM 1285 C CA . LEU A 1 167 ? 11.281 14.655 -71.345 1.00 80.88 167 LEU A CA 1
ATOM 1286 C C . LEU A 1 167 ? 10.027 14.614 -70.469 1.00 80.88 167 LEU A C 1
ATOM 1288 O O . LEU A 1 167 ? 8.935 14.521 -71.018 1.00 80.88 167 LEU A O 1
ATOM 1292 N N . LYS A 1 168 ? 10.153 14.757 -69.143 1.00 85.25 168 LYS A N 1
ATOM 1293 C CA . LYS A 1 168 ? 9.015 14.876 -68.218 1.00 85.25 168 LYS A CA 1
ATOM 1294 C C . LYS A 1 168 ? 8.105 16.035 -68.623 1.00 85.25 168 LYS A C 1
ATOM 1296 O O . LYS A 1 168 ? 6.911 15.817 -68.788 1.00 85.25 168 LYS A O 1
ATOM 1301 N N . HIS A 1 169 ? 8.663 17.224 -68.860 1.00 81.75 169 HIS A N 1
ATOM 1302 C CA . HIS A 1 169 ? 7.892 18.395 -69.283 1.00 81.75 169 HIS A CA 1
ATOM 1303 C C . HIS A 1 169 ? 7.169 18.157 -70.618 1.00 81.75 169 HIS A C 1
ATOM 1305 O O . HIS A 1 169 ? 5.995 18.486 -70.748 1.00 81.75 169 HIS A O 1
ATOM 1311 N N . LYS A 1 170 ? 7.831 17.537 -71.605 1.00 80.62 170 LYS A N 1
ATOM 1312 C CA . LYS A 1 170 ? 7.203 17.178 -72.890 1.00 80.62 170 LYS A CA 1
ATOM 1313 C C . LYS A 1 170 ? 6.132 16.094 -72.755 1.00 80.62 170 LYS A C 1
ATOM 1315 O O . LYS A 1 170 ? 5.125 16.146 -73.453 1.00 80.62 170 LYS A O 1
ATOM 1320 N N . VAL A 1 171 ? 6.323 15.117 -71.871 1.00 82.69 171 VAL A N 1
ATOM 1321 C CA . VAL A 1 171 ? 5.321 14.083 -71.571 1.00 82.69 171 VAL A CA 1
ATOM 1322 C C . VAL A 1 171 ? 4.114 14.693 -70.861 1.00 82.69 171 VAL A C 1
ATOM 1324 O O . VAL A 1 171 ? 2.986 14.354 -71.206 1.00 82.69 171 VAL A O 1
ATOM 1327 N N . GLU A 1 172 ? 4.325 15.633 -69.938 1.00 76.12 172 GLU A N 1
ATOM 1328 C CA . GLU A 1 172 ? 3.253 16.405 -69.305 1.00 76.12 172 GLU A CA 1
ATOM 1329 C C . GLU A 1 172 ? 2.520 17.280 -70.333 1.00 76.12 172 GLU A C 1
ATOM 1331 O O . GLU A 1 172 ? 1.296 17.244 -70.385 1.00 76.12 172 GLU A O 1
ATOM 1336 N N . GLU A 1 173 ? 3.221 17.989 -71.218 1.00 73.88 173 GLU A N 1
ATOM 1337 C CA . GLU A 1 173 ? 2.630 18.762 -72.324 1.00 73.88 173 GLU A CA 1
ATOM 1338 C C . GLU A 1 173 ? 1.753 17.882 -73.243 1.00 73.88 173 GLU A C 1
ATOM 1340 O O . GLU A 1 173 ? 0.614 18.237 -73.554 1.00 73.88 173 GLU A O 1
ATOM 1345 N N . ILE A 1 174 ? 2.228 16.682 -73.599 1.00 69.81 174 ILE A N 1
ATOM 1346 C CA . ILE A 1 174 ? 1.476 15.697 -74.397 1.00 69.81 174 ILE A CA 1
ATOM 1347 C C . ILE A 1 174 ? 0.283 15.113 -73.617 1.00 69.81 174 ILE A C 1
ATOM 1349 O O . ILE A 1 174 ? -0.763 14.857 -74.212 1.00 69.81 174 ILE A O 1
ATOM 1353 N N . LEU A 1 175 ? 0.393 14.923 -72.298 1.00 64.62 175 LEU A N 1
ATOM 1354 C CA . LEU A 1 175 ? -0.721 14.491 -71.442 1.00 64.62 175 LEU A CA 1
ATOM 1355 C C . LEU A 1 175 ? -1.832 15.547 -71.373 1.00 64.62 175 LEU A C 1
ATOM 1357 O O . LEU A 1 175 ? -3.000 15.196 -71.543 1.00 64.62 175 LEU A O 1
ATOM 1361 N N . HIS A 1 176 ? -1.484 16.828 -71.222 1.00 62.22 176 HIS A N 1
ATOM 1362 C CA . HIS A 1 176 ? -2.455 17.927 -71.254 1.00 62.22 176 HIS A CA 1
ATOM 1363 C C . HIS A 1 176 ? -3.094 18.089 -72.648 1.00 62.22 176 HIS A C 1
ATOM 1365 O O . HIS A 1 176 ? -4.303 18.295 -72.749 1.00 62.22 176 HIS A O 1
ATOM 1371 N N . LEU A 1 177 ? -2.333 17.890 -73.734 1.00 57.12 177 LEU A N 1
ATOM 1372 C CA . LEU A 1 177 ? -2.876 17.817 -75.102 1.00 57.12 177 LEU A CA 1
ATOM 1373 C C . LEU A 1 177 ? -3.805 16.612 -75.325 1.00 57.12 177 LEU A C 1
ATOM 1375 O O . LEU A 1 177 ? -4.684 16.665 -76.181 1.00 57.12 177 LEU A O 1
ATOM 1379 N N . LYS A 1 178 ? -3.644 15.523 -74.565 1.00 49.97 178 LYS A N 1
ATOM 1380 C CA . LYS A 1 178 ? -4.546 14.366 -74.638 1.00 49.97 178 LYS A CA 1
ATOM 1381 C C . LYS A 1 178 ? -5.849 14.591 -73.864 1.00 49.97 178 LYS A C 1
ATOM 1383 O O . LYS A 1 178 ? -6.875 14.032 -74.242 1.00 49.97 178 LYS A O 1
ATOM 1388 N N . GLN A 1 179 ? -5.831 15.433 -72.828 1.00 47.84 179 GLN A N 1
ATOM 1389 C CA . GLN A 1 179 ? -7.026 15.798 -72.058 1.00 47.84 179 GLN A CA 1
ATOM 1390 C C . GLN A 1 179 ? -7.998 16.700 -72.840 1.00 47.84 179 GLN A C 1
ATOM 1392 O O . GLN A 1 179 ? -9.203 16.603 -72.622 1.00 47.84 179 GLN A O 1
ATOM 1397 N N . SER A 1 180 ? -7.532 17.489 -73.816 1.00 40.62 180 SER A N 1
ATOM 1398 C CA . SER A 1 180 ? -8.401 18.306 -74.685 1.00 40.62 180 SER A CA 1
ATOM 1399 C C . SER A 1 180 ? -9.085 17.535 -75.831 1.00 40.62 180 SER A C 1
ATOM 1401 O O . SER A 1 180 ? -9.747 18.139 -76.672 1.00 40.62 180 SER A O 1
ATOM 1403 N N . SER A 1 181 ? -8.960 16.203 -75.884 1.00 43.44 181 SER A N 1
ATOM 1404 C CA . SER A 1 181 ? -9.705 15.335 -76.819 1.00 43.44 181 SER A CA 1
ATOM 1405 C C . SER A 1 181 ? -10.463 14.190 -76.134 1.00 43.44 181 SER A C 1
ATOM 1407 O O . SER A 1 181 ? -10.860 13.229 -76.791 1.00 43.44 181 SER A O 1
ATOM 1409 N N . SER A 1 182 ? -10.719 14.295 -74.826 1.00 31.92 182 SER A N 1
ATOM 1410 C CA . SER A 1 182 ? -11.655 13.401 -74.134 1.00 31.92 182 SER A CA 1
ATOM 1411 C C . SER A 1 182 ? -12.368 14.081 -72.959 1.00 31.92 182 SER A C 1
ATOM 1413 O O . SER A 1 182 ? -12.266 13.641 -71.814 1.00 31.92 182 SER A O 1
ATOM 1415 N N . GLU A 1 183 ? -13.143 15.130 -73.249 1.00 34.91 183 GLU A N 1
ATOM 1416 C CA . GLU A 1 183 ? -14.245 15.539 -72.370 1.00 34.91 183 GLU A CA 1
ATOM 1417 C C . GLU A 1 183 ? -15.355 14.472 -72.383 1.00 34.91 183 GLU A C 1
ATOM 1419 O O . GLU A 1 183 ? -16.153 14.389 -73.320 1.00 34.91 183 GLU A O 1
ATOM 1424 N N . SER A 1 184 ? -15.458 13.669 -71.319 1.00 29.44 184 SER A N 1
ATOM 1425 C CA . SER A 1 184 ? -16.758 13.139 -70.882 1.00 29.44 184 SER A CA 1
ATOM 1426 C C . SER A 1 184 ? -16.738 12.501 -69.496 1.00 29.44 184 SER A C 1
ATOM 1428 O O . SER A 1 184 ? -16.156 11.434 -69.334 1.00 29.44 184 SER A O 1
ATOM 1430 N N . LYS A 1 185 ? -17.542 13.096 -68.595 1.00 30.88 185 LYS A N 1
ATOM 1431 C CA . LYS A 1 185 ? -18.141 12.521 -67.365 1.00 30.88 185 LYS A CA 1
ATOM 1432 C C . LYS A 1 185 ? -17.126 12.136 -66.266 1.00 30.88 185 LYS A C 1
ATOM 1434 O O . LYS A 1 185 ? -16.071 11.591 -66.536 1.00 30.88 185 LYS A O 1
ATOM 1439 N N . GLY A 1 186 ? -17.327 12.517 -65.004 1.00 28.05 186 GLY A N 1
ATOM 1440 C CA . GLY A 1 186 ? -18.507 12.247 -64.162 1.00 28.05 186 GLY A CA 1
ATOM 1441 C C . GLY A 1 186 ? -18.166 11.010 -63.310 1.00 28.05 186 GLY A C 1
ATOM 1442 O O . GLY A 1 186 ? -17.670 10.042 -63.865 1.00 28.05 186 GLY A O 1
ATOM 1443 N N . GLU A 1 187 ? -18.291 10.974 -61.982 1.00 32.22 187 GLU A N 1
ATOM 1444 C CA . GLU A 1 187 ? -19.296 11.592 -61.104 1.00 32.22 187 GLU A CA 1
ATOM 1445 C C . GLU A 1 187 ? -18.762 11.933 -59.689 1.00 32.22 187 GLU A C 1
ATOM 1447 O O . GLU A 1 187 ? -17.584 11.762 -59.379 1.00 32.22 187 GLU A O 1
ATOM 1452 N N . LYS A 1 188 ? -19.655 12.475 -58.849 1.00 34.78 188 LYS A N 1
ATOM 1453 C CA . LYS A 1 188 ? -19.451 12.888 -57.445 1.00 34.78 188 LYS A CA 1
ATOM 1454 C C . LYS A 1 188 ? -19.265 11.678 -56.488 1.00 34.78 188 LYS A C 1
ATOM 1456 O O . LYS A 1 188 ? -19.653 10.568 -56.847 1.00 34.78 188 LYS A O 1
ATOM 1461 N N . PRO A 1 189 ? -18.773 11.878 -55.244 1.00 34.19 189 PRO A N 1
ATOM 1462 C CA . PRO A 1 189 ? -18.813 10.859 -54.189 1.00 34.19 189 PRO A CA 1
ATOM 1463 C C . PRO A 1 189 ? -20.248 10.606 -53.702 1.00 34.19 189 PRO A C 1
ATOM 1465 O O . PRO A 1 189 ? -21.084 11.508 -53.764 1.00 34.19 189 PRO A O 1
ATOM 1468 N N . MET A 1 190 ? -20.509 9.405 -53.177 1.00 33.81 190 MET A N 1
ATOM 1469 C CA . MET A 1 190 ? -21.805 9.013 -52.611 1.00 33.81 190 MET A CA 1
ATOM 1470 C C . MET A 1 190 ? -21.832 9.211 -51.085 1.00 33.81 190 MET A C 1
ATOM 1472 O O . MET A 1 190 ? -20.895 8.825 -50.386 1.00 33.81 190 MET A O 1
ATOM 1476 N N . GLU A 1 191 ? -22.901 9.842 -50.604 1.00 30.30 191 GLU A N 1
ATOM 1477 C CA . GLU A 1 191 ? -23.187 10.171 -49.200 1.00 30.30 191 GLU A CA 1
ATOM 1478 C C . GLU A 1 191 ? -23.747 8.968 -48.402 1.00 30.30 191 GLU A C 1
ATOM 1480 O O . GLU A 1 191 ? -24.482 8.163 -48.968 1.00 30.30 191 GLU A O 1
ATOM 1485 N N . CYS A 1 192 ? -23.388 8.933 -47.103 1.00 30.44 192 CYS A N 1
ATOM 1486 C CA . CYS A 1 192 ? -24.205 8.650 -45.894 1.00 30.44 192 CYS A CA 1
ATOM 1487 C C . CYS A 1 192 ? -24.907 7.266 -45.726 1.00 30.44 192 CYS A C 1
ATOM 1489 O O . CYS A 1 192 ? -25.115 6.535 -46.683 1.00 30.44 192 CYS A O 1
ATOM 1491 N N . ASP A 1 193 ? -25.193 6.752 -44.516 1.00 35.28 193 ASP A N 1
ATOM 1492 C CA . ASP A 1 193 ? -25.926 7.391 -43.402 1.00 35.28 193 ASP A CA 1
ATOM 1493 C C 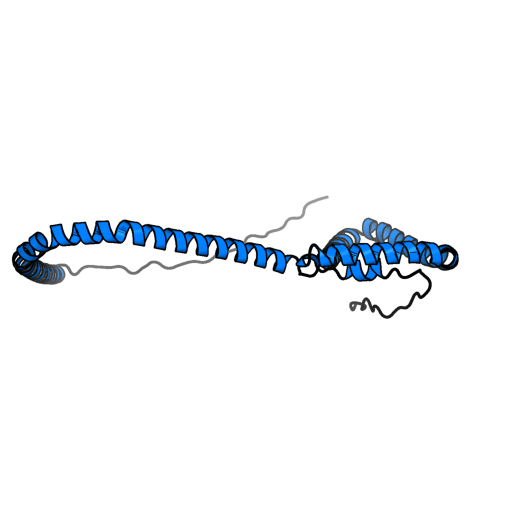. ASP A 1 193 ? -25.785 6.687 -42.015 1.00 35.28 193 ASP A C 1
ATOM 1495 O O . ASP A 1 193 ? -25.020 5.734 -41.854 1.00 35.28 193 ASP A O 1
ATOM 1499 N N . GLU A 1 194 ? -26.504 7.212 -41.010 1.00 33.66 194 GLU A N 1
ATOM 1500 C CA . GLU A 1 194 ? -26.409 6.960 -39.552 1.00 33.66 194 GLU A CA 1
ATOM 1501 C C . GLU A 1 194 ? -26.998 5.639 -38.967 1.00 33.66 194 GLU A C 1
ATOM 1503 O O . GLU A 1 194 ? -27.675 4.849 -39.623 1.00 33.66 194 GLU A O 1
ATOM 1508 N N . CYS A 1 195 ? -26.717 5.419 -37.669 1.00 33.69 195 CYS A N 1
ATOM 1509 C CA . CYS A 1 195 ? -27.298 4.410 -36.751 1.00 33.69 195 CYS A CA 1
ATOM 1510 C C . CYS A 1 195 ? -28.682 4.887 -36.187 1.00 33.69 195 CYS A C 1
ATOM 1512 O O . CYS A 1 195 ? -29.195 5.872 -36.713 1.00 33.69 195 CYS A O 1
ATOM 1514 N N . PRO A 1 196 ? -29.275 4.370 -35.069 1.00 46.56 196 PRO A N 1
ATOM 1515 C CA . PRO A 1 196 ? -29.101 3.124 -34.287 1.00 46.56 196 PRO A CA 1
ATOM 1516 C C . PRO A 1 196 ? -30.459 2.430 -33.898 1.00 46.56 196 PRO A C 1
ATOM 1518 O O . PRO A 1 196 ? -31.509 2.715 -34.459 1.00 46.56 196 PRO A O 1
ATOM 1521 N N . GLU A 1 197 ? -30.412 1.570 -32.863 1.00 33.12 197 GLU A N 1
ATOM 1522 C CA . GLU A 1 197 ? -31.496 1.127 -31.945 1.00 33.12 197 GLU A CA 1
ATOM 1523 C C . GLU A 1 197 ? -32.456 -0.021 -32.322 1.00 33.12 197 GLU A C 1
ATOM 1525 O O . GLU A 1 197 ? -33.184 0.017 -33.309 1.00 33.12 197 GLU A O 1
ATOM 1530 N N . HIS A 1 198 ? -32.566 -0.989 -31.396 1.00 35.00 198 HIS A N 1
ATOM 1531 C CA . HIS A 1 198 ? -33.791 -1.755 -31.121 1.00 35.00 198 HIS A CA 1
ATOM 1532 C C . HIS A 1 198 ? -33.831 -2.208 -29.649 1.00 35.00 198 HIS A C 1
ATOM 1534 O O . HIS A 1 198 ? -33.038 -3.046 -29.219 1.00 35.00 198 HIS A O 1
ATOM 1540 N N . GLN A 1 199 ? -34.798 -1.687 -28.892 1.00 36.84 199 GLN A N 1
ATOM 1541 C CA . GLN A 1 199 ? -35.235 -2.218 -27.600 1.00 36.84 199 GLN A CA 1
ATOM 1542 C C . GLN A 1 199 ? -36.757 -2.386 -27.659 1.00 36.84 199 GLN A C 1
ATOM 1544 O O . GLN A 1 199 ? -37.472 -1.395 -27.776 1.00 36.84 199 GLN A O 1
ATOM 1549 N N . GLU A 1 200 ? -37.268 -3.611 -27.505 1.00 37.78 200 GLU A N 1
ATOM 1550 C CA . GLU A 1 200 ? -38.711 -3.838 -27.346 1.00 37.78 200 GLU A CA 1
ATOM 1551 C C . GLU A 1 200 ? -39.040 -4.911 -26.291 1.00 37.78 200 GLU A C 1
ATOM 1553 O O . GLU A 1 200 ? -38.185 -5.696 -25.879 1.00 37.78 200 GLU A O 1
ATOM 1558 N N . LYS A 1 201 ? -40.279 -4.873 -25.784 1.00 42.78 201 LYS A N 1
ATOM 1559 C CA . LYS A 1 201 ? -40.770 -5.575 -24.582 1.00 42.78 201 LYS A CA 1
ATOM 1560 C C . LYS A 1 201 ? -41.726 -6.727 -24.923 1.00 42.78 201 LYS A C 1
ATOM 1562 O O . LYS A 1 201 ? -42.533 -6.595 -25.831 1.00 42.78 201 LYS A O 1
ATOM 1567 N N . SER A 1 202 ? -41.798 -7.732 -24.045 1.00 36.81 202 SER A N 1
ATOM 1568 C CA . SER A 1 202 ? -43.038 -8.422 -23.592 1.00 36.81 202 SER A CA 1
ATOM 1569 C C . SER A 1 202 ? -42.642 -9.432 -22.500 1.00 36.81 202 SER A C 1
ATOM 1571 O O . SER A 1 202 ? -41.629 -10.095 -22.675 1.00 36.81 202 SER A O 1
ATOM 1573 N N . ILE A 1 203 ? -43.235 -9.584 -21.307 1.00 44.69 203 ILE A N 1
ATOM 1574 C CA . ILE A 1 203 ? -44.624 -9.520 -20.790 1.00 44.69 203 ILE A CA 1
ATOM 1575 C C . ILE A 1 203 ? -45.567 -10.638 -21.293 1.00 44.69 203 ILE A C 1
ATOM 1577 O O . ILE A 1 203 ? -46.477 -10.386 -22.077 1.00 44.69 203 ILE A O 1
ATOM 1581 N N . HIS A 1 204 ? -45.393 -11.852 -20.750 1.00 37.72 204 HIS A N 1
ATOM 1582 C CA . HIS A 1 204 ? -46.410 -12.897 -20.469 1.00 37.72 204 HIS A CA 1
ATOM 1583 C C . HIS A 1 204 ? -45.710 -14.070 -19.741 1.00 37.72 204 HIS A C 1
ATOM 1585 O O . HIS A 1 204 ? -44.535 -14.292 -20.021 1.00 37.72 204 HIS A O 1
ATO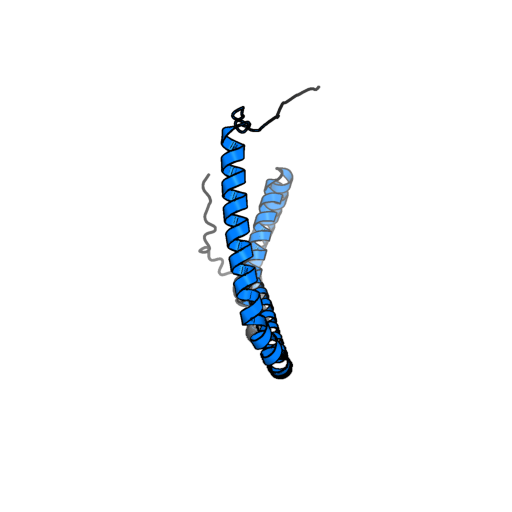M 1591 N N . SER A 1 205 ? -46.286 -14.907 -18.866 1.00 40.50 205 SER A N 1
ATOM 1592 C CA . SER A 1 205 ? -47.446 -14.894 -17.930 1.00 40.50 205 SER A CA 1
ATOM 1593 C C . SER A 1 205 ? -47.200 -16.070 -16.929 1.00 40.50 205 SER A C 1
ATOM 1595 O O . SER A 1 205 ? -46.143 -16.692 -17.030 1.00 40.50 205 SER A O 1
ATOM 1597 N N . GLN A 1 206 ? -48.017 -16.461 -15.939 1.00 42.97 206 GLN A N 1
ATOM 1598 C CA . GLN A 1 206 ? -49.434 -16.298 -15.563 1.00 42.97 206 GLN A CA 1
ATOM 1599 C C . GLN A 1 206 ? -49.535 -16.461 -14.029 1.00 42.97 206 GLN A C 1
ATOM 1601 O O . GLN A 1 206 ? -48.642 -17.148 -13.482 1.00 42.97 206 GLN A O 1
#

Radius of gyration: 39.7 Å; chains: 1; bounding box: 87×35×109 Å

Foldseek 3Di:
DDDDDPPPPDDPVQALDQPLVVVVCLQQVNVVVVVVVVVVQVCQLPVDPVSVVVVVVVVVVVVVVSVVCRVVNVVCNVVRVVVSVVSVVVVVVCCVVPVCSNPHPVVSVVCVVVVVVVVVVVVVVVVVVVVCVVCVVVVVVVCVVCVVVVVVCVVVVVVVVVVVVVVVVVVVVVVVVVVVPDDDDDDDDDDDDDDDDDDDDDDDDD

Secondary structure (DSSP, 8-state):
-PPPP--TT---TTS---HHHHHHHTSHHHHHHHHHHHHHHHHHHTTSHHHHHHHHHHHHHHHHHHHHHHHHHHHHHHHHHHHHHHHHHHHHHHHHH-GGGGS-HHHHHHHHHHHHHHHHHHHHHHHHHHHHHHHHHHHHHHHHHHHHHHHHHHHHHHHHHHHHHHHHHHHHHHHHHHHTT------PPPP---------------

Sequence (206 aa):
MSLSEVNQNTTPNALAQMESVDRFSHIPAVEQTVQVATTIYEKVKDYHYVTNWTLSTAETTVQKAIEISTPVVNQFEGPIKKVDGLLCSGLDYVEQKVPAVKLPPGEVLFQMYTSTKDYVNEKFHLAIQTARDVMEPAVQAALQVMEPAVKLAEPLVQPAMDTACALKHKVEEILHLKQSSSESKGEKPMECDECPEHQEKSIHSQ

Organism: NCBI:txid417401